Protein AF-A0AAE1WG66-F1 (afdb_monomer)

Foldseek 3Di:
DDDDWVVVVVVVCVVVPPDFQWDADPVRFIANPQATEDTPPPCRLVVLLCCCAVPLLQQRDALVFSLLVRVVHHDDDCSSVVSNLSSQAPPLNQQQQDDDDDDDDDDDDDDVVVVVVCVVVVHDDDDDPPPPRVSPVVVRVVVSVLLSSQLSCCVSVVDDSVVSVVSSVSNQQQIADQLQRHGVVCLPVVDHDDDPSRPPDDDDDDDDPVVSVVSNVVSVVSSVVSNVVVVVVVVVVVVPDDDDDDDDFFFFKWFADDQDPPPDDPVDDDDSHGRTDDRWTFHDDPDRFKTFTPDAPSCVVDGRIDGNVRIGGHDDDPPDDHDDRD

Sequence (326 aa):
MRSMNTKLEIDQRLKHGKNSNFSVRADGVIVNGELVGVPDVNGLRKKILQEAHNAPYAMHPGTTKMYRNLKPYYWWQTMKKDVAEFVAKCMTCQQVKAEHQAPAEILDLPHVFWGSLQGALGTKLHFSTAFHPQTDGQSERTIQTLEDMMRACIMEFKCNWDDHLPLMEFAYNNSFHSSIDMAPYEASYGRRCRSPVCWDIEGLRQSKGLELVQETMGKIQIVKKFLKAAQDRQKSYVDKHCREMEYEVGDKVFLKISPWKGISRFGKQGKLSPRYIGPYEIIERIGPLAYRLALPAELSQIHDVFHVSMLRRYRLDPSHVIHEPG

Organism: NCBI:txid2727404

Structure (mmCIF, N/CA/C/O backbone):
data_AF-A0AAE1WG66-F1
#
_entry.id   AF-A0AAE1WG66-F1
#
loop_
_atom_site.group_PDB
_atom_site.id
_atom_site.type_symbol
_atom_site.label_atom_id
_atom_site.label_alt_id
_atom_site.label_comp_id
_atom_site.label_asym_id
_atom_site.label_entity_id
_atom_site.label_seq_id
_atom_site.pdbx_PDB_ins_code
_atom_site.Cartn_x
_atom_site.Cartn_y
_atom_site.Cartn_z
_atom_site.occupancy
_atom_site.B_iso_or_equiv
_atom_site.auth_seq_id
_atom_site.auth_comp_id
_atom_site.auth_asym_id
_atom_site.auth_atom_id
_atom_site.pdbx_PDB_model_num
ATOM 1 N N . MET A 1 1 ? -20.977 13.611 -18.915 1.00 37.06 1 MET A N 1
ATOM 2 C CA . MET A 1 1 ? -21.039 13.152 -20.322 1.00 37.06 1 MET A CA 1
ATOM 3 C C . MET A 1 1 ? -19.868 13.760 -21.094 1.00 37.06 1 MET A C 1
ATOM 5 O O . MET A 1 1 ? -19.882 14.965 -21.286 1.00 37.06 1 MET A O 1
ATOM 9 N N . ARG A 1 2 ? -18.834 12.963 -21.417 1.00 33.91 2 ARG A N 1
ATOM 10 C CA . ARG A 1 2 ? -17.690 13.219 -22.338 1.00 33.91 2 ARG A CA 1
ATOM 11 C C . ARG A 1 2 ? -16.579 12.202 -22.014 1.00 33.91 2 ARG A C 1
ATOM 13 O O . ARG A 1 2 ? -15.582 12.538 -21.389 1.00 33.91 2 ARG A O 1
ATOM 20 N N . SER A 1 3 ? -16.778 10.946 -22.411 1.00 33.91 3 SER A N 1
ATOM 21 C CA . SER A 1 3 ? -15.653 10.034 -22.642 1.00 33.91 3 SER A CA 1
ATOM 22 C C . SER A 1 3 ? -15.499 9.930 -24.152 1.00 33.91 3 SER A C 1
ATOM 24 O O . SER A 1 3 ? -16.223 9.184 -24.808 1.00 33.91 3 SER A O 1
ATOM 26 N N . MET A 1 4 ? -14.652 10.788 -24.722 1.00 36.66 4 MET A N 1
ATOM 27 C CA . MET A 1 4 ? -14.240 10.637 -26.114 1.00 36.66 4 MET A CA 1
ATOM 28 C C . MET A 1 4 ? -13.090 9.638 -26.122 1.00 36.66 4 MET A C 1
ATOM 30 O O . MET A 1 4 ? -12.126 9.783 -25.372 1.00 36.66 4 MET A O 1
ATOM 34 N N . ASN A 1 5 ? -13.244 8.577 -26.912 1.00 52.41 5 ASN A N 1
ATOM 35 C CA . ASN A 1 5 ? -12.340 7.434 -26.900 1.00 52.41 5 ASN A CA 1
ATOM 36 C C . ASN A 1 5 ? -10.901 7.906 -27.177 1.00 52.41 5 ASN A C 1
ATOM 38 O O . ASN A 1 5 ? -10.652 8.504 -28.223 1.00 52.41 5 ASN A O 1
ATOM 42 N N . THR A 1 6 ? -9.962 7.655 -26.253 1.00 56.00 6 THR A N 1
ATOM 43 C CA . THR A 1 6 ? -8.612 8.255 -26.304 1.00 56.00 6 THR A CA 1
ATOM 44 C C . THR A 1 6 ? -7.880 7.926 -27.607 1.00 56.00 6 THR A C 1
ATOM 46 O O . THR A 1 6 ? -7.101 8.744 -28.087 1.00 56.00 6 THR A O 1
ATOM 49 N N . LYS A 1 7 ? -8.167 6.767 -28.221 1.00 53.47 7 LYS A N 1
ATOM 50 C CA . LYS A 1 7 ? -7.630 6.418 -29.542 1.00 53.47 7 LYS A CA 1
ATOM 51 C C . LYS A 1 7 ? -8.092 7.399 -30.625 1.00 53.47 7 LYS A C 1
ATOM 53 O O . LYS A 1 7 ? -7.264 7.878 -31.383 1.00 53.47 7 LYS A O 1
ATOM 58 N N . LEU A 1 8 ? -9.375 7.768 -30.640 1.00 55.91 8 LEU A N 1
ATOM 59 C CA . LEU A 1 8 ? -9.934 8.714 -31.611 1.00 55.91 8 LEU A CA 1
ATOM 60 C C . LEU A 1 8 ? -9.319 10.115 -31.463 1.00 55.91 8 LEU A C 1
ATOM 62 O O . LEU A 1 8 ? -9.056 10.778 -32.461 1.00 55.91 8 LEU A O 1
ATOM 66 N N . GLU A 1 9 ? -9.065 10.558 -30.228 1.00 58.97 9 GLU A N 1
ATOM 67 C CA . GLU A 1 9 ? -8.440 11.860 -29.975 1.00 58.97 9 GLU A CA 1
ATOM 68 C C . GLU A 1 9 ? -6.947 11.868 -30.352 1.00 58.97 9 GLU A C 1
ATOM 70 O O . GLU A 1 9 ? -6.457 12.854 -30.903 1.00 58.97 9 GLU A O 1
ATOM 75 N N . ILE A 1 10 ? -6.225 10.766 -30.119 1.00 57.78 10 ILE A N 1
ATOM 76 C CA . ILE A 1 10 ? -4.836 10.599 -30.576 1.00 57.78 10 ILE A CA 1
ATOM 77 C C . ILE A 1 10 ? -4.787 10.529 -32.109 1.00 57.78 10 ILE A C 1
ATOM 79 O O . ILE A 1 10 ? -4.050 11.305 -32.712 1.00 57.78 10 ILE A O 1
ATOM 83 N N . ASP A 1 11 ? -5.627 9.713 -32.753 1.00 56.66 11 ASP A N 1
ATOM 84 C CA . ASP A 1 11 ? -5.737 9.624 -34.217 1.00 56.66 11 ASP A CA 1
ATOM 85 C C . ASP A 1 11 ? -6.068 10.993 -34.845 1.00 56.66 11 ASP A C 1
ATOM 87 O O . ASP A 1 11 ? -5.523 11.354 -35.889 1.00 56.66 11 ASP A O 1
ATOM 91 N N . GLN A 1 12 ? -6.930 11.793 -34.206 1.00 55.28 12 GLN A N 1
ATOM 92 C CA . GLN A 1 12 ? -7.224 13.164 -34.634 1.00 55.28 12 GLN A CA 1
ATOM 93 C C . GLN A 1 12 ? -6.028 14.106 -34.442 1.00 55.28 12 GLN A C 1
ATOM 95 O O . GLN A 1 12 ? -5.731 14.878 -35.352 1.00 55.28 12 GLN A O 1
ATOM 100 N N . ARG A 1 13 ? -5.318 14.051 -33.308 1.00 54.34 13 ARG A N 1
ATOM 101 C CA . ARG A 1 13 ? -4.130 14.891 -33.052 1.00 54.34 13 ARG A CA 1
ATOM 102 C C . ARG A 1 13 ? -2.984 14.569 -34.019 1.00 54.34 13 ARG A C 1
ATOM 104 O O . ARG A 1 13 ? -2.394 15.502 -34.561 1.00 54.34 13 ARG A O 1
ATOM 111 N N . LEU A 1 14 ? -2.750 13.285 -34.305 1.00 53.44 14 LEU A N 1
ATOM 112 C CA . LEU A 1 14 ? -1.792 12.811 -35.311 1.00 53.44 14 LEU A CA 1
ATOM 113 C C . LEU A 1 14 ? -2.146 13.333 -36.714 1.00 53.44 14 LEU A C 1
ATOM 115 O O . LEU A 1 14 ? -1.295 13.907 -37.388 1.00 53.44 14 LEU A O 1
ATOM 119 N N . LYS A 1 15 ? -3.419 13.229 -37.127 1.00 52.66 15 LYS A N 1
ATOM 120 C CA . LYS A 1 15 ? -3.897 13.729 -38.433 1.00 52.66 15 LYS A CA 1
ATOM 121 C C . LYS A 1 15 ? -3.814 15.252 -38.609 1.00 52.66 15 LYS A C 1
ATOM 123 O O . LYS A 1 15 ? -3.807 15.712 -39.744 1.00 52.66 15 LYS A O 1
ATOM 128 N N . HIS A 1 16 ? -3.751 16.027 -37.524 1.00 48.69 16 HIS A N 1
ATOM 129 C CA . HIS A 1 16 ? -3.695 17.498 -37.565 1.00 48.69 16 HIS A CA 1
ATOM 130 C C . HIS A 1 16 ? -2.300 18.081 -37.269 1.00 48.69 16 HIS A C 1
ATOM 132 O O . HIS A 1 16 ? -2.185 19.283 -37.030 1.00 48.69 16 HIS A O 1
ATOM 138 N N . GLY A 1 17 ? -1.241 17.260 -37.256 1.00 47.78 17 GLY A N 1
ATOM 139 C CA . GLY A 1 17 ? 0.154 17.731 -37.243 1.00 47.78 17 GLY A CA 1
ATOM 140 C C . GLY A 1 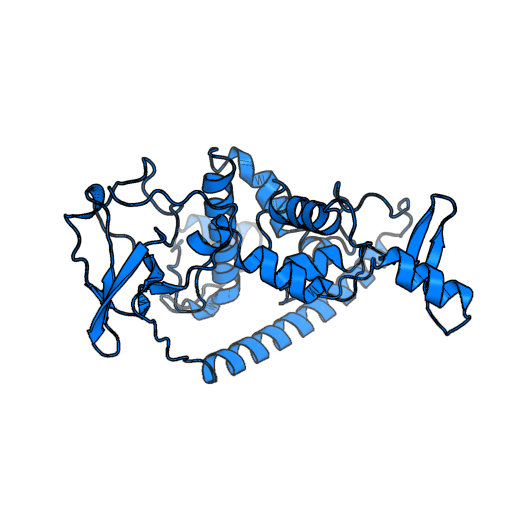17 ? 0.588 18.551 -36.018 1.00 47.78 17 GLY A C 1
ATOM 141 O O . GLY A 1 17 ? 1.622 19.212 -36.061 1.00 47.78 17 GLY A O 1
ATOM 142 N N . LYS A 1 18 ? -0.177 18.544 -34.918 1.00 44.09 18 LYS A N 1
ATOM 143 C CA . LYS A 1 18 ? 0.190 19.272 -33.693 1.00 44.09 18 LYS A CA 1
ATOM 144 C C . LYS A 1 18 ? 1.138 18.433 -32.846 1.00 44.09 18 LYS A C 1
ATOM 146 O O . LYS A 1 18 ? 0.719 17.382 -32.371 1.00 44.09 18 LYS A O 1
ATOM 151 N N . ASN A 1 19 ? 2.356 18.945 -32.624 1.00 47.59 19 ASN A N 1
ATOM 152 C CA . ASN A 1 19 ? 3.424 18.380 -31.783 1.00 47.59 19 ASN A CA 1
ATOM 153 C C . ASN A 1 19 ? 2.908 17.433 -30.691 1.00 47.59 19 ASN A C 1
ATOM 155 O O . ASN A 1 19 ? 2.451 17.854 -29.626 1.00 47.59 19 ASN A O 1
ATOM 159 N N . SER A 1 20 ? 3.001 16.140 -30.976 1.00 55.22 20 SER A N 1
ATOM 160 C CA . SER A 1 20 ? 2.641 15.071 -30.061 1.00 55.22 20 SER A CA 1
ATOM 161 C C . SER A 1 20 ? 3.713 14.002 -30.205 1.00 55.22 20 SER A C 1
ATOM 163 O O . SER A 1 20 ? 3.932 13.515 -31.312 1.00 55.22 20 SER A O 1
ATOM 165 N N . ASN A 1 21 ? 4.374 13.630 -29.108 1.00 63.00 21 ASN A N 1
ATOM 166 C CA . ASN A 1 21 ? 5.460 12.637 -29.101 1.00 63.00 21 ASN A CA 1
ATOM 167 C C . ASN A 1 21 ? 4.945 11.194 -29.293 1.00 63.00 21 ASN A C 1
ATOM 169 O O . ASN A 1 21 ? 5.606 10.231 -28.904 1.00 63.00 21 ASN A O 1
ATOM 173 N N . PHE A 1 22 ? 3.741 11.056 -29.849 1.00 64.88 22 PHE A N 1
ATOM 174 C CA . PHE A 1 22 ? 3.067 9.795 -30.066 1.00 64.88 22 PHE A CA 1
ATOM 175 C C . PHE A 1 22 ? 3.352 9.282 -31.470 1.00 64.88 22 PHE A C 1
ATOM 177 O O . PHE A 1 22 ? 3.297 10.032 -32.444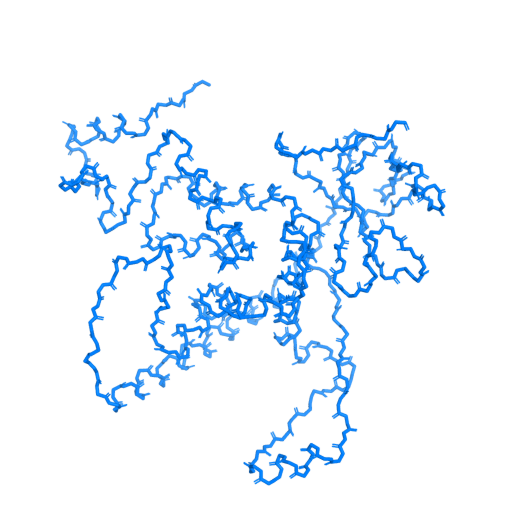 1.00 64.88 22 PHE A O 1
ATOM 184 N N . SER A 1 23 ? 3.601 7.986 -31.572 1.00 71.06 23 SER A N 1
ATOM 185 C CA . SER A 1 23 ? 3.674 7.266 -32.838 1.00 71.06 23 SER A CA 1
ATOM 186 C C . SER A 1 23 ? 2.958 5.925 -32.697 1.00 71.06 23 SER A C 1
ATOM 188 O O . SER A 1 23 ? 2.529 5.541 -31.605 1.00 71.06 23 SER A O 1
ATOM 190 N N . VAL A 1 24 ? 2.778 5.228 -33.814 1.00 72.62 24 VAL A N 1
ATOM 191 C CA . VAL A 1 24 ? 2.192 3.887 -33.844 1.00 72.62 24 VAL A CA 1
ATOM 192 C C . VAL A 1 24 ? 3.285 2.930 -34.312 1.00 72.62 24 VAL A C 1
ATOM 194 O O . VAL A 1 24 ? 3.862 3.135 -35.380 1.00 72.62 24 VAL A O 1
ATOM 197 N N . ARG A 1 25 ? 3.610 1.925 -33.491 1.00 72.50 25 ARG A N 1
ATOM 198 C CA . ARG A 1 25 ? 4.524 0.830 -33.853 1.00 72.50 25 ARG A CA 1
ATOM 199 C C . ARG A 1 25 ? 3.895 -0.028 -34.967 1.00 72.50 25 ARG A C 1
ATOM 201 O O . ARG A 1 25 ? 2.688 0.013 -35.196 1.00 72.50 25 ARG A O 1
ATOM 208 N N . ALA A 1 26 ? 4.707 -0.828 -35.662 1.00 64.44 26 ALA A N 1
ATOM 209 C CA . ALA A 1 26 ? 4.253 -1.667 -36.782 1.00 64.44 26 ALA A CA 1
ATOM 210 C C . ALA A 1 26 ? 3.218 -2.750 -36.389 1.00 64.44 26 ALA A C 1
ATOM 212 O O . ALA A 1 26 ? 2.506 -3.263 -37.245 1.00 64.44 26 ALA A O 1
ATOM 213 N N . ASP A 1 27 ? 3.111 -3.060 -35.096 1.00 67.62 27 ASP A N 1
ATOM 214 C CA . ASP A 1 27 ? 2.111 -3.934 -34.466 1.00 67.62 27 ASP A CA 1
ATOM 215 C C . ASP A 1 27 ? 0.755 -3.234 -34.187 1.00 67.62 27 ASP A C 1
ATOM 217 O O . ASP A 1 27 ? -0.194 -3.867 -33.724 1.00 67.62 27 ASP A O 1
ATOM 221 N N . GLY A 1 28 ? 0.644 -1.927 -34.456 1.00 65.44 28 GLY A N 1
ATOM 222 C CA . GLY A 1 28 ? -0.536 -1.111 -34.161 1.00 65.44 28 GLY A CA 1
ATOM 223 C C . GLY A 1 28 ? -0.593 -0.535 -32.738 1.00 65.44 28 GLY A C 1
ATOM 224 O O . GLY A 1 28 ? -1.594 0.098 -32.384 1.00 65.44 28 GLY A O 1
ATOM 225 N N . VAL A 1 29 ? 0.448 -0.718 -31.918 1.00 71.19 29 VAL A N 1
ATOM 226 C CA . VAL A 1 29 ? 0.533 -0.172 -30.556 1.00 71.19 29 VAL A CA 1
ATOM 227 C C . VAL A 1 29 ? 0.891 1.314 -30.597 1.00 71.19 29 VAL A C 1
ATOM 229 O O . VAL A 1 29 ? 1.884 1.724 -31.198 1.00 71.19 29 VAL A O 1
ATOM 232 N N . ILE A 1 30 ? 0.091 2.137 -29.913 1.00 73.12 30 ILE A N 1
ATOM 233 C CA . ILE A 1 30 ? 0.403 3.552 -29.682 1.00 73.12 30 ILE A CA 1
ATOM 234 C C . ILE A 1 30 ? 1.535 3.633 -28.655 1.00 73.12 30 ILE A C 1
ATOM 236 O O . ILE A 1 30 ? 1.418 3.076 -27.563 1.00 73.12 30 ILE A O 1
ATOM 240 N N . VAL A 1 31 ? 2.591 4.379 -28.963 1.00 75.44 31 VAL A N 1
ATOM 241 C CA . VAL A 1 31 ? 3.675 4.703 -28.024 1.00 75.44 31 VAL A CA 1
ATOM 242 C C . VAL A 1 31 ? 3.822 6.212 -27.840 1.00 75.44 31 VAL A C 1
ATOM 244 O O . VAL A 1 31 ? 3.303 6.985 -28.638 1.00 75.44 31 VAL A O 1
ATOM 247 N N . ASN A 1 32 ? 4.492 6.631 -26.767 1.00 68.62 32 ASN A N 1
ATOM 248 C CA . ASN A 1 32 ? 4.832 8.015 -26.436 1.00 68.62 32 ASN A CA 1
ATOM 249 C C . ASN A 1 32 ? 6.333 8.072 -26.115 1.00 68.62 32 ASN A C 1
ATOM 251 O O . ASN A 1 32 ? 6.749 7.752 -24.996 1.00 68.62 32 ASN A O 1
ATOM 255 N N . GLY A 1 33 ? 7.151 8.376 -27.125 1.00 73.94 33 GLY A N 1
ATOM 256 C CA . GLY A 1 33 ? 8.558 7.973 -27.125 1.00 73.94 33 GLY A CA 1
ATOM 257 C C . GLY A 1 33 ? 8.676 6.448 -27.010 1.00 73.94 33 GLY A C 1
ATOM 258 O O . GLY A 1 33 ? 8.095 5.718 -27.808 1.00 73.94 33 GLY A O 1
ATOM 259 N N . GLU A 1 34 ? 9.387 5.967 -25.992 1.00 70.50 34 GLU A N 1
ATOM 260 C CA . GLU A 1 34 ? 9.565 4.531 -25.716 1.00 70.50 34 GLU A CA 1
ATOM 261 C C . GLU A 1 34 ? 8.359 3.881 -25.004 1.00 70.50 34 GLU A C 1
ATOM 263 O O . GLU A 1 34 ? 8.197 2.663 -25.063 1.00 70.50 34 GLU A O 1
ATOM 268 N N . LEU A 1 35 ? 7.505 4.670 -24.334 1.00 75.62 35 LEU A N 1
ATOM 269 C CA . LEU A 1 35 ? 6.450 4.170 -23.437 1.00 75.62 35 LEU A CA 1
ATOM 270 C C . LEU A 1 35 ? 5.200 3.705 -24.194 1.00 75.62 35 LEU A C 1
ATOM 272 O O . LEU A 1 35 ? 4.723 4.408 -25.082 1.00 75.62 35 LEU A O 1
ATOM 276 N N . VAL A 1 36 ? 4.576 2.605 -23.767 1.00 80.31 36 VAL A N 1
ATOM 277 C CA . VAL A 1 36 ? 3.294 2.127 -24.313 1.00 80.31 36 VAL A CA 1
ATOM 278 C C . VAL A 1 36 ? 2.147 3.039 -23.867 1.00 80.31 36 VAL A C 1
ATOM 280 O O . VAL A 1 36 ? 1.824 3.139 -22.680 1.00 80.31 36 VAL A O 1
ATOM 283 N N . GLY A 1 37 ? 1.494 3.697 -24.824 1.00 80.06 37 GLY A N 1
ATOM 284 C CA . GLY A 1 37 ? 0.315 4.527 -24.598 1.00 80.06 37 GLY A CA 1
ATOM 285 C C . GLY A 1 37 ? -0.938 3.666 -24.442 1.00 80.06 37 GLY A C 1
ATOM 286 O O . GLY A 1 37 ? -1.370 3.036 -25.401 1.00 80.06 37 GLY A O 1
ATOM 287 N N . VAL A 1 38 ? -1.550 3.646 -23.253 1.00 80.56 38 VAL A N 1
ATOM 288 C CA . VAL A 1 38 ? -2.673 2.739 -22.948 1.00 80.56 38 VAL A CA 1
ATOM 289 C C . VAL A 1 38 ? -4.034 3.393 -23.270 1.00 80.56 38 VAL A C 1
ATOM 291 O O . VAL A 1 38 ? -4.483 4.277 -22.522 1.00 80.56 38 VAL A O 1
ATOM 294 N N . PRO A 1 39 ? -4.739 2.976 -24.344 1.00 77.56 39 PRO A N 1
ATOM 295 C CA . PRO A 1 39 ? -6.066 3.493 -24.679 1.00 77.56 39 PRO A CA 1
ATOM 296 C C . PRO A 1 39 ? -7.136 3.053 -23.669 1.00 77.56 39 PRO A C 1
ATOM 298 O O . PRO A 1 39 ? -7.021 2.010 -23.025 1.00 77.56 39 PRO A O 1
ATOM 301 N N . ASP A 1 40 ? -8.207 3.842 -23.552 1.00 80.38 40 ASP A N 1
ATOM 302 C CA . ASP A 1 40 ? -9.331 3.554 -22.652 1.00 80.38 40 ASP A CA 1
ATOM 303 C C . ASP A 1 40 ? -10.374 2.642 -23.317 1.00 80.38 40 ASP A C 1
ATOM 305 O O . ASP A 1 40 ? -11.479 3.056 -23.664 1.00 80.38 40 ASP A O 1
ATOM 309 N N . VAL A 1 41 ? -9.980 1.397 -23.590 1.00 77.50 41 VAL A N 1
ATOM 310 C CA . VAL A 1 41 ? -10.801 0.412 -24.313 1.00 77.50 41 VAL A CA 1
ATOM 311 C C . VAL A 1 41 ? -10.801 -0.936 -23.601 1.00 77.50 41 VAL A C 1
ATOM 313 O O . VAL A 1 41 ? -9.804 -1.324 -22.993 1.00 77.50 41 VAL A O 1
ATOM 316 N N . ASN A 1 42 ? -11.920 -1.660 -23.680 1.00 76.88 42 ASN A N 1
ATOM 317 C CA . ASN A 1 42 ? -12.083 -3.054 -23.231 1.00 76.88 42 ASN A CA 1
ATOM 318 C C . ASN A 1 42 ? -11.595 -3.341 -21.790 1.00 76.88 42 ASN A C 1
ATOM 320 O O . ASN A 1 42 ? -11.174 -4.455 -21.472 1.00 76.88 42 ASN A O 1
ATOM 324 N N . GLY A 1 43 ? -11.610 -2.324 -20.920 1.00 83.56 43 GLY A N 1
ATOM 325 C CA . GLY A 1 43 ? -11.088 -2.407 -19.554 1.00 83.56 43 GLY A CA 1
ATOM 326 C C . GLY A 1 43 ? -9.571 -2.616 -19.453 1.00 83.56 43 GLY A C 1
ATOM 327 O O . GLY A 1 43 ? -9.102 -3.002 -18.386 1.00 83.56 43 GLY A O 1
ATOM 328 N N . LEU A 1 44 ? -8.790 -2.374 -20.515 1.00 82.25 44 LEU A N 1
ATOM 329 C CA . LEU A 1 44 ? -7.349 -2.667 -20.572 1.00 82.25 44 LEU A CA 1
ATOM 330 C C . LEU A 1 44 ? -6.563 -2.014 -19.423 1.00 82.25 44 LEU A C 1
ATOM 332 O O . LEU A 1 44 ? -5.774 -2.685 -18.762 1.00 82.25 44 LEU A O 1
ATOM 336 N N . ARG A 1 45 ? -6.847 -0.741 -19.114 1.00 89.31 45 ARG A N 1
ATOM 337 C CA . ARG A 1 45 ? -6.279 -0.048 -17.944 1.00 89.31 45 ARG A CA 1
ATOM 338 C C . ARG A 1 45 ? -6.607 -0.773 -16.636 1.00 89.31 45 ARG A C 1
ATOM 340 O O . ARG A 1 45 ? -5.711 -0.978 -15.827 1.00 89.31 45 ARG A O 1
ATOM 347 N N . LYS A 1 46 ? -7.855 -1.227 -16.444 1.00 88.69 46 LYS A N 1
ATOM 348 C CA . LYS A 1 46 ? -8.255 -2.002 -15.255 1.00 88.69 46 LYS A CA 1
ATOM 349 C C . LYS A 1 46 ? -7.502 -3.335 -15.179 1.00 88.69 46 LYS A C 1
ATOM 351 O O . LYS A 1 46 ? -7.028 -3.663 -14.101 1.00 88.69 46 LYS A O 1
ATOM 356 N N . LYS A 1 47 ? -7.308 -4.043 -16.299 1.00 88.12 47 LYS A N 1
ATOM 357 C CA . LYS A 1 47 ? -6.522 -5.293 -16.340 1.00 88.12 47 LYS A CA 1
ATOM 358 C C . LYS A 1 47 ? -5.056 -5.075 -15.948 1.00 88.12 47 LYS A C 1
ATOM 360 O O . LYS A 1 47 ? -4.545 -5.814 -15.117 1.00 88.12 47 LYS A O 1
ATOM 365 N N . ILE A 1 48 ? -4.409 -4.029 -16.471 1.00 87.94 48 ILE A N 1
ATOM 366 C CA . ILE A 1 48 ? -3.028 -3.659 -16.097 1.00 87.94 48 ILE A CA 1
ATOM 367 C C . ILE A 1 48 ? -2.941 -3.298 -14.605 1.00 87.94 48 ILE A C 1
ATOM 369 O O . ILE A 1 48 ? -1.994 -3.696 -13.931 1.00 87.94 48 ILE A O 1
ATOM 373 N N . LEU A 1 49 ? -3.936 -2.580 -14.068 1.00 91.44 49 LEU A N 1
ATOM 374 C CA . LEU A 1 49 ? -4.010 -2.264 -12.638 1.00 91.44 49 LEU A CA 1
ATOM 375 C C . LEU A 1 49 ? -4.257 -3.511 -11.769 1.00 91.44 49 LEU A C 1
ATOM 377 O O . LEU A 1 49 ? -3.663 -3.611 -10.703 1.00 91.44 49 LEU A O 1
ATOM 381 N N . GLN A 1 50 ? -5.083 -4.460 -12.220 1.00 89.12 50 GLN A N 1
ATOM 382 C CA . GLN A 1 50 ? -5.319 -5.732 -11.528 1.00 89.12 50 GLN A CA 1
ATOM 383 C C . GLN A 1 50 ? -4.046 -6.585 -11.481 1.00 89.12 50 GLN A C 1
ATOM 385 O O . GLN A 1 50 ? -3.633 -6.978 -10.395 1.00 89.12 50 GLN A O 1
ATOM 390 N N . GLU A 1 51 ? -3.376 -6.807 -12.614 1.00 87.94 51 GLU A N 1
ATOM 391 C CA . GLU A 1 51 ? -2.142 -7.604 -12.664 1.00 87.94 51 GLU A CA 1
ATOM 392 C C . GLU A 1 51 ? -1.031 -6.965 -11.813 1.00 87.94 51 GLU A C 1
ATOM 394 O O . GLU A 1 51 ? -0.448 -7.603 -10.940 1.00 87.94 51 GLU A O 1
ATOM 399 N N . ALA A 1 52 ? -0.801 -5.657 -11.963 1.00 87.62 52 ALA A N 1
ATOM 400 C CA . ALA A 1 52 ? 0.217 -4.937 -11.196 1.00 87.62 52 ALA A CA 1
ATOM 401 C C . ALA A 1 52 ? -0.144 -4.700 -9.712 1.00 87.62 52 ALA A C 1
ATOM 403 O O . ALA A 1 52 ? 0.587 -3.978 -9.023 1.00 87.62 52 ALA A O 1
ATOM 404 N N . HIS A 1 53 ? -1.251 -5.268 -9.215 1.00 90.69 53 HIS A N 1
ATOM 405 C CA . HIS A 1 53 ? -1.674 -5.141 -7.822 1.00 90.69 53 HIS A CA 1
ATOM 406 C C . HIS A 1 53 ? -1.964 -6.475 -7.120 1.00 90.69 53 HIS A C 1
ATOM 408 O O . HIS A 1 53 ? -1.445 -6.697 -6.027 1.00 90.69 53 HIS A O 1
ATOM 414 N N . ASN A 1 54 ? -2.765 -7.338 -7.745 1.00 86.44 54 ASN A N 1
ATOM 415 C CA . ASN A 1 54 ? -3.276 -8.599 -7.197 1.00 86.44 54 ASN A CA 1
ATOM 416 C C . ASN A 1 54 ? -2.447 -9.826 -7.623 1.00 86.44 54 ASN A C 1
ATOM 418 O O . ASN A 1 54 ? -2.700 -10.933 -7.156 1.00 86.44 54 ASN A O 1
ATOM 422 N N . ALA A 1 55 ? -1.473 -9.684 -8.532 1.00 83.50 55 ALA A N 1
ATOM 423 C CA . ALA A 1 55 ? -0.641 -10.826 -8.897 1.00 83.50 55 ALA A CA 1
ATOM 424 C C . ALA A 1 55 ? 0.206 -11.299 -7.690 1.00 83.50 55 ALA A C 1
ATOM 426 O O . ALA A 1 55 ? 0.791 -10.455 -6.995 1.00 83.50 55 ALA A O 1
ATOM 427 N N . PRO A 1 56 ? 0.377 -12.620 -7.472 1.00 75.31 56 PRO A N 1
ATOM 428 C CA . PRO A 1 56 ? 1.158 -13.154 -6.349 1.00 75.31 56 PRO A CA 1
ATOM 429 C C . PRO A 1 56 ? 2.628 -12.710 -6.303 1.00 75.31 56 PRO A C 1
ATOM 431 O O . PRO A 1 56 ? 3.266 -12.809 -5.267 1.00 75.31 56 PRO A O 1
ATOM 434 N N . TYR A 1 57 ? 3.197 -12.201 -7.399 1.00 75.25 57 TYR A N 1
ATOM 435 C CA . TYR A 1 57 ? 4.558 -11.641 -7.430 1.00 75.25 57 TYR A CA 1
ATOM 436 C C . TYR A 1 57 ? 4.595 -10.102 -7.277 1.00 75.25 57 TYR A C 1
ATOM 438 O O . TYR A 1 57 ? 5.676 -9.509 -7.265 1.00 75.25 57 TYR A O 1
ATOM 446 N N . ALA A 1 58 ? 3.433 -9.442 -7.182 1.00 80.25 58 ALA A N 1
ATOM 447 C CA . ALA A 1 58 ? 3.291 -7.996 -6.986 1.00 80.25 58 ALA A CA 1
ATOM 448 C C . ALA A 1 58 ? 2.979 -7.628 -5.523 1.00 80.25 58 ALA A C 1
ATOM 450 O O . ALA A 1 58 ? 3.514 -6.636 -5.022 1.00 80.25 58 ALA A O 1
ATOM 451 N N . MET A 1 59 ? 2.162 -8.440 -4.837 1.00 83.00 59 MET A N 1
ATOM 452 C CA . MET A 1 59 ? 1.833 -8.338 -3.405 1.00 83.00 59 MET A CA 1
ATOM 453 C C . MET A 1 59 ? 1.262 -6.976 -2.967 1.00 83.00 59 MET A C 1
ATOM 455 O O . MET A 1 59 ? 1.832 -6.286 -2.117 1.00 83.00 59 MET A O 1
ATOM 459 N N . HIS A 1 60 ? 0.122 -6.581 -3.546 1.00 88.50 60 HIS A N 1
ATOM 460 C CA . HIS A 1 60 ? -0.653 -5.394 -3.159 1.00 88.50 60 HIS A CA 1
ATOM 461 C C . HIS A 1 60 ? 0.198 -4.115 -2.936 1.00 88.50 60 HIS A C 1
ATOM 463 O O . HIS A 1 60 ? 0.125 -3.485 -1.873 1.00 88.50 60 HIS A O 1
ATOM 469 N N . PRO A 1 61 ? 1.008 -3.657 -3.909 1.00 87.06 61 PRO A N 1
ATOM 470 C CA . PRO A 1 61 ? 1.856 -2.477 -3.763 1.00 87.06 61 PRO A CA 1
ATOM 471 C C . PRO A 1 61 ? 1.045 -1.209 -3.449 1.00 87.06 61 PRO A C 1
ATOM 473 O O . PRO A 1 61 ? -0.051 -0.988 -3.963 1.00 87.06 61 PRO A O 1
ATOM 476 N N . GLY A 1 62 ? 1.585 -0.341 -2.588 1.00 85.56 62 GLY A N 1
ATOM 477 C CA . GLY A 1 62 ? 1.004 0.980 -2.316 1.00 85.56 62 GLY A CA 1
ATOM 478 C C . GLY A 1 62 ? 1.092 1.921 -3.526 1.00 85.56 62 GLY A C 1
ATOM 479 O O . GLY A 1 62 ? 1.984 1.776 -4.357 1.00 85.56 62 GLY A O 1
ATOM 480 N N . THR A 1 63 ? 0.217 2.929 -3.594 1.00 88.19 63 THR A N 1
ATOM 481 C CA . THR A 1 63 ? 0.052 3.871 -4.722 1.00 88.19 63 THR A CA 1
ATOM 482 C C . THR A 1 63 ? 1.362 4.342 -5.362 1.00 88.19 63 THR A C 1
ATOM 484 O O . THR A 1 63 ? 1.541 4.227 -6.572 1.00 88.19 63 THR A O 1
ATOM 487 N N . THR A 1 64 ? 2.306 4.848 -4.561 1.00 86.19 64 THR A N 1
ATOM 488 C CA . THR A 1 64 ? 3.604 5.347 -5.052 1.00 86.19 64 THR A CA 1
ATOM 489 C C . THR A 1 64 ? 4.462 4.236 -5.658 1.00 86.19 64 THR A C 1
ATOM 491 O O . THR A 1 64 ? 5.068 4.445 -6.706 1.00 86.19 64 THR A O 1
ATOM 494 N N . LYS A 1 65 ? 4.487 3.062 -5.015 1.00 86.25 65 LYS A N 1
ATOM 495 C CA . LYS A 1 65 ? 5.242 1.867 -5.420 1.00 86.25 65 LYS A CA 1
ATOM 496 C C . LYS A 1 65 ? 4.676 1.310 -6.732 1.00 86.25 65 LYS A C 1
ATOM 498 O O . LYS A 1 65 ? 5.402 1.202 -7.710 1.00 86.25 65 LYS A O 1
ATOM 503 N N . MET A 1 66 ? 3.358 1.118 -6.805 1.00 89.88 66 MET A N 1
ATOM 504 C CA . MET A 1 66 ? 2.653 0.663 -8.009 1.00 89.88 66 MET A CA 1
ATOM 505 C C . MET A 1 66 ? 2.829 1.627 -9.197 1.00 89.88 66 MET A C 1
ATOM 507 O O . MET A 1 66 ? 3.195 1.203 -10.290 1.00 89.88 66 MET A O 1
ATOM 511 N N . TYR A 1 67 ? 2.659 2.939 -8.984 1.00 90.19 67 TYR A N 1
ATOM 512 C CA . TYR A 1 67 ? 2.869 3.944 -10.034 1.00 90.19 67 TYR A CA 1
ATOM 513 C C . TYR A 1 67 ? 4.325 3.984 -10.525 1.00 90.19 67 TYR A C 1
ATOM 515 O O . TYR A 1 67 ? 4.563 4.105 -11.725 1.00 90.19 67 TYR A O 1
ATOM 523 N N . ARG A 1 68 ? 5.310 3.868 -9.623 1.00 87.19 68 ARG A N 1
ATOM 524 C CA . ARG A 1 68 ? 6.737 3.825 -9.987 1.00 87.19 68 ARG A CA 1
ATOM 525 C C . ARG A 1 68 ? 7.124 2.533 -10.712 1.00 87.19 68 ARG A C 1
ATOM 527 O O . ARG A 1 68 ? 7.981 2.612 -11.584 1.00 87.19 68 ARG A O 1
ATOM 534 N N . ASN A 1 69 ? 6.478 1.406 -10.410 1.00 83.19 69 ASN A N 1
ATOM 535 C CA . ASN A 1 69 ? 6.667 0.147 -11.132 1.00 83.19 69 ASN A CA 1
ATOM 536 C C . ASN A 1 69 ? 6.048 0.197 -12.550 1.00 83.19 69 ASN A C 1
ATOM 538 O O . ASN A 1 69 ? 6.642 -0.334 -13.480 1.00 83.19 69 ASN A O 1
ATOM 542 N N . LEU A 1 70 ? 4.897 0.863 -12.740 1.00 86.62 70 LEU A N 1
ATOM 543 C CA . LEU A 1 70 ? 4.209 0.965 -14.043 1.00 86.62 70 LEU A CA 1
ATOM 544 C C . LEU A 1 70 ? 4.782 2.040 -14.986 1.00 86.62 70 LEU A C 1
ATOM 546 O O . LEU A 1 70 ? 4.858 1.818 -16.195 1.00 86.62 70 LEU A O 1
ATOM 550 N N . LYS A 1 71 ? 5.189 3.203 -14.453 1.00 86.56 71 LYS A N 1
ATOM 551 C CA . LYS A 1 71 ? 5.633 4.374 -15.240 1.00 86.56 71 LYS A CA 1
ATOM 552 C C . LYS A 1 71 ? 6.738 4.096 -16.289 1.00 86.56 71 LYS A C 1
ATOM 554 O O . LYS A 1 71 ? 6.700 4.768 -17.316 1.00 86.56 71 LYS A O 1
ATOM 559 N N . PRO A 1 72 ? 7.721 3.195 -16.082 1.00 81.44 72 PRO A N 1
ATOM 560 C CA . PRO A 1 72 ? 8.762 2.921 -17.078 1.00 81.44 72 PRO A CA 1
ATOM 561 C C . PRO A 1 72 ? 8.273 2.195 -18.337 1.00 81.44 72 PRO A C 1
ATOM 563 O O . PRO A 1 72 ? 9.031 2.114 -19.293 1.00 81.44 72 PRO A O 1
ATOM 566 N N . TYR A 1 73 ? 7.047 1.661 -18.331 1.00 80.06 73 TYR A N 1
ATOM 567 C CA . TYR A 1 73 ? 6.516 0.820 -19.408 1.00 80.06 73 TYR A CA 1
ATOM 568 C C . TYR A 1 73 ? 5.231 1.398 -20.007 1.00 80.06 73 TYR A C 1
ATOM 570 O O . TYR A 1 73 ? 5.059 1.397 -21.223 1.00 80.06 73 TYR A O 1
ATOM 578 N N . TYR A 1 74 ? 4.345 1.930 -19.159 1.00 83.50 74 TYR A N 1
ATOM 579 C CA . TYR A 1 74 ? 3.008 2.374 -19.546 1.00 83.50 74 TYR A CA 1
ATOM 580 C C . TYR A 1 74 ? 2.805 3.873 -19.331 1.00 83.50 74 TYR A C 1
ATOM 582 O O . TYR A 1 74 ? 3.304 4.464 -18.370 1.00 83.50 74 TYR A O 1
ATOM 590 N N . TRP A 1 75 ? 1.994 4.483 -20.194 1.00 84.56 75 TRP A N 1
ATOM 591 C CA . TRP A 1 75 ? 1.571 5.873 -20.078 1.00 84.56 75 TRP A CA 1
ATOM 592 C C . TRP A 1 75 ? 0.085 6.045 -20.408 1.00 84.56 75 TRP A C 1
ATOM 594 O O . TRP A 1 75 ? -0.395 5.598 -21.448 1.00 84.56 75 TRP A O 1
ATOM 604 N N . TRP A 1 76 ? -0.642 6.765 -19.552 1.00 87.56 76 TRP A N 1
ATOM 605 C CA . TRP A 1 76 ? -1.905 7.419 -19.901 1.00 87.56 76 TRP A CA 1
ATOM 606 C C . TRP A 1 76 ? -2.138 8.642 -19.002 1.00 87.56 76 TRP A C 1
ATOM 608 O O . TRP A 1 76 ? -1.601 8.723 -17.895 1.00 87.56 76 TRP A O 1
ATOM 618 N N . GLN A 1 77 ? -2.929 9.609 -19.479 1.00 80.38 77 GLN A N 1
ATOM 619 C CA . GLN A 1 77 ? -3.059 10.950 -18.884 1.00 80.38 77 GLN A CA 1
ATOM 620 C C . GLN A 1 77 ? -3.409 10.946 -17.384 1.00 80.38 77 GLN A C 1
ATOM 622 O O . GLN A 1 77 ? -2.880 11.752 -16.620 1.00 80.38 77 GLN A O 1
ATOM 627 N N . THR A 1 78 ? -4.282 10.034 -16.954 1.00 88.19 78 THR A N 1
ATOM 628 C CA . THR A 1 78 ? -4.793 9.939 -15.578 1.00 88.19 78 THR A CA 1
ATOM 629 C C . THR A 1 78 ? -4.073 8.901 -14.711 1.00 88.19 78 THR A C 1
ATOM 631 O O . THR A 1 78 ? -4.393 8.788 -13.532 1.00 88.19 78 THR A O 1
ATOM 634 N N . MET A 1 79 ? -3.047 8.203 -15.223 1.00 88.88 79 MET A N 1
ATOM 635 C CA . MET A 1 79 ? -2.421 7.023 -14.593 1.00 88.88 79 MET A CA 1
ATOM 636 C C . MET A 1 79 ? -2.119 7.163 -13.093 1.00 88.88 79 MET A C 1
ATOM 638 O O . MET A 1 79 ? -2.407 6.253 -12.320 1.00 88.88 79 MET A O 1
ATOM 642 N N . LYS A 1 80 ? -1.578 8.303 -12.642 1.00 89.88 80 LYS A N 1
ATOM 643 C CA . LYS A 1 80 ? -1.281 8.523 -11.214 1.00 89.88 80 LYS A CA 1
ATOM 644 C C . LYS A 1 80 ? -2.547 8.600 -10.344 1.00 89.88 80 LYS A C 1
ATOM 646 O O . LYS A 1 80 ? -2.512 8.151 -9.200 1.00 89.88 80 LYS A O 1
ATOM 651 N N . LYS A 1 81 ? -3.641 9.169 -10.865 1.00 89.81 81 LYS A N 1
ATOM 652 C CA . LYS A 1 81 ? -4.948 9.204 -10.193 1.00 89.81 81 LYS A CA 1
ATOM 653 C C . LYS A 1 81 ? -5.560 7.806 -10.176 1.00 89.81 81 LYS A C 1
ATOM 655 O O . LYS A 1 81 ? -5.978 7.353 -9.120 1.00 89.81 81 LYS A O 1
ATOM 660 N N . ASP A 1 82 ? -5.547 7.116 -11.310 1.00 91.94 82 ASP A N 1
ATOM 661 C CA . ASP A 1 82 ? -6.234 5.830 -11.464 1.00 91.94 82 ASP A CA 1
ATOM 662 C C . ASP A 1 82 ? -5.570 4.737 -10.612 1.00 91.94 82 ASP A C 1
ATOM 664 O O . ASP A 1 82 ? -6.260 3.983 -9.931 1.00 91.94 82 ASP A O 1
ATOM 668 N N . VAL A 1 83 ? -4.230 4.725 -10.537 1.00 92.44 83 VAL A N 1
ATOM 669 C CA . VAL A 1 83 ? -3.472 3.902 -9.575 1.00 92.44 83 VAL A CA 1
ATOM 670 C C . VAL A 1 83 ? -3.837 4.253 -8.127 1.00 92.44 83 VAL A C 1
ATOM 672 O O . VAL A 1 83 ? -3.989 3.359 -7.297 1.00 92.44 83 VAL A O 1
ATOM 675 N N . ALA A 1 84 ? -3.987 5.539 -7.793 1.00 91.75 84 ALA A N 1
ATOM 676 C CA . ALA A 1 84 ? -4.354 5.953 -6.438 1.00 91.75 84 ALA A CA 1
ATOM 677 C C . ALA A 1 84 ? -5.775 5.520 -6.059 1.00 91.75 84 ALA A C 1
ATOM 679 O O . ALA A 1 84 ? -5.983 5.045 -4.947 1.00 91.75 84 ALA A O 1
ATOM 680 N N . GLU A 1 85 ? -6.726 5.651 -6.982 1.00 91.75 85 GLU A N 1
ATOM 681 C CA . GLU A 1 85 ? -8.120 5.261 -6.789 1.00 91.75 85 GLU A CA 1
ATOM 682 C C . GLU A 1 85 ? -8.268 3.734 -6.688 1.00 91.75 85 GLU A C 1
ATOM 684 O O . GLU A 1 85 ? -8.956 3.249 -5.792 1.00 91.75 85 GLU A O 1
ATOM 689 N N . PHE A 1 86 ? -7.558 2.972 -7.527 1.00 92.25 86 PHE A N 1
ATOM 690 C CA . PHE A 1 86 ? -7.554 1.507 -7.499 1.00 92.25 86 PHE A CA 1
ATOM 691 C C . PHE A 1 86 ? -6.988 0.950 -6.181 1.00 92.25 86 PHE A C 1
ATOM 693 O O . PHE A 1 86 ? -7.645 0.160 -5.502 1.00 92.25 86 PHE A O 1
ATOM 700 N N . VAL A 1 87 ? -5.804 1.417 -5.760 1.00 90.38 87 VAL A N 1
ATOM 701 C CA . VAL A 1 87 ? -5.172 0.973 -4.501 1.00 90.38 87 VAL A CA 1
ATOM 702 C C . VAL A 1 87 ? -5.975 1.411 -3.270 1.00 90.38 87 VAL A C 1
ATOM 704 O O . VAL A 1 87 ? -6.001 0.689 -2.276 1.00 90.38 87 VAL A O 1
ATOM 707 N N . ALA A 1 88 ? -6.641 2.571 -3.320 1.00 88.62 88 ALA A N 1
ATOM 708 C CA . ALA A 1 88 ? -7.500 3.037 -2.231 1.00 88.62 88 ALA A CA 1
ATOM 709 C C . ALA A 1 88 ? -8.802 2.231 -2.103 1.00 88.62 88 ALA A C 1
ATOM 711 O O . ALA A 1 88 ? -9.344 2.155 -1.003 1.00 88.62 88 ALA A O 1
ATOM 712 N N . LYS A 1 89 ? -9.298 1.639 -3.199 1.00 91.00 89 LYS A N 1
ATOM 713 C CA . LYS A 1 89 ? -10.498 0.793 -3.194 1.00 91.00 89 LYS A CA 1
ATOM 714 C C . LYS A 1 89 ? -10.215 -0.661 -2.827 1.00 91.00 89 LYS A C 1
ATOM 716 O O . LYS A 1 89 ? -11.051 -1.250 -2.166 1.00 91.00 89 LYS A O 1
ATOM 721 N N . CYS A 1 90 ? -9.061 -1.243 -3.155 1.00 91.19 90 CYS A N 1
ATOM 722 C CA . CYS A 1 90 ? -8.759 -2.651 -2.839 1.00 91.19 90 CYS A CA 1
ATOM 723 C C . CYS A 1 90 ? -9.072 -3.049 -1.371 1.00 91.19 90 CYS A C 1
ATOM 725 O O . CYS A 1 90 ? -8.385 -2.601 -0.450 1.00 91.19 90 CYS A O 1
ATOM 727 N N . MET A 1 91 ? -10.064 -3.930 -1.154 1.00 88.94 91 MET A N 1
ATOM 728 C CA . MET A 1 91 ? -10.485 -4.406 0.179 1.00 88.94 91 MET A CA 1
ATOM 729 C C . MET A 1 91 ? -9.311 -4.904 1.036 1.00 88.94 91 MET A C 1
ATOM 731 O O . MET A 1 91 ? -9.143 -4.448 2.167 1.00 88.94 91 MET A O 1
ATOM 735 N N . THR A 1 92 ? -8.443 -5.760 0.484 1.00 86.94 92 THR A N 1
ATOM 736 C CA . THR A 1 92 ? -7.255 -6.283 1.179 1.00 86.94 92 THR A CA 1
ATOM 737 C C . THR A 1 92 ? -6.358 -5.149 1.677 1.00 86.94 92 THR A C 1
ATOM 739 O O . THR A 1 92 ? -5.939 -5.138 2.831 1.00 86.94 92 THR A O 1
ATOM 742 N N . CYS A 1 93 ? -6.121 -4.122 0.852 1.00 88.94 93 CYS A N 1
ATOM 743 C CA . CYS A 1 93 ? -5.353 -2.945 1.263 1.00 88.94 93 CYS A CA 1
ATOM 744 C C . CYS A 1 93 ? -6.032 -2.160 2.394 1.00 88.94 93 CYS A C 1
ATOM 746 O O . CYS A 1 93 ? -5.335 -1.684 3.292 1.00 88.94 93 CYS A O 1
ATOM 748 N N . GLN A 1 94 ? -7.360 -2.027 2.357 1.00 88.56 94 GLN A N 1
ATOM 749 C CA . GLN A 1 94 ? -8.136 -1.287 3.355 1.00 88.56 94 GLN A CA 1
ATOM 750 C C . GLN A 1 94 ? -8.224 -2.007 4.714 1.00 88.56 94 GLN A C 1
ATOM 752 O O . GLN A 1 94 ? -8.210 -1.348 5.753 1.00 88.56 94 GLN A O 1
ATOM 757 N N . GLN A 1 95 ? -8.261 -3.340 4.727 1.00 84.62 95 GLN A N 1
ATOM 758 C CA . GLN A 1 95 ? -8.304 -4.143 5.956 1.00 84.62 95 GLN A CA 1
ATOM 759 C C . GLN A 1 95 ? -6.909 -4.430 6.546 1.00 84.62 95 GLN A C 1
ATOM 761 O O . GLN A 1 95 ? -6.780 -4.646 7.753 1.00 84.62 95 GLN A O 1
ATOM 766 N N . VAL A 1 96 ? -5.849 -4.410 5.727 1.00 83.38 96 VAL A N 1
ATOM 767 C CA . VAL A 1 96 ? -4.482 -4.754 6.161 1.00 83.38 96 VAL A CA 1
ATOM 768 C C . VAL A 1 96 ? -3.614 -3.546 6.498 1.00 83.38 96 VAL A C 1
ATOM 770 O O . VAL A 1 96 ? -2.985 -3.540 7.553 1.00 83.38 96 VAL A O 1
ATOM 773 N N . LYS A 1 97 ? -3.525 -2.540 5.620 1.00 81.38 97 LYS A N 1
ATOM 774 C CA . LYS A 1 97 ? -2.452 -1.535 5.715 1.00 81.38 97 LYS A CA 1
ATOM 775 C C . LYS A 1 97 ? -2.686 -0.568 6.861 1.00 81.38 97 LYS A C 1
ATOM 777 O O . LYS A 1 97 ? -3.716 0.109 6.874 1.00 81.38 97 LYS A O 1
ATOM 782 N N . ALA A 1 98 ? -1.723 -0.458 7.771 1.00 69.88 98 ALA A N 1
ATOM 783 C CA . ALA A 1 98 ? -1.819 0.456 8.906 1.00 69.88 98 ALA A CA 1
ATOM 784 C C . ALA A 1 98 ? -1.976 1.927 8.470 1.00 69.88 98 ALA A C 1
ATOM 786 O O . ALA A 1 98 ? -1.401 2.373 7.474 1.00 69.88 98 ALA A O 1
ATOM 787 N N . GLU A 1 99 ? -2.725 2.706 9.248 1.00 63.84 99 GLU A N 1
ATOM 788 C CA . GLU A 1 99 ? -2.625 4.167 9.212 1.00 63.84 99 GLU A CA 1
ATOM 789 C C . GLU A 1 99 ? -1.378 4.628 9.976 1.00 63.84 99 GLU A C 1
ATOM 791 O O . GLU A 1 99 ? -0.858 3.920 10.836 1.00 63.84 99 GLU A O 1
ATOM 796 N N . HIS A 1 100 ? -0.844 5.795 9.610 1.00 56.53 100 HIS A N 1
ATOM 797 C CA . HIS A 1 100 ? 0.534 6.202 9.916 1.00 56.53 100 HIS A CA 1
ATOM 798 C C . HIS A 1 100 ? 0.770 6.674 11.371 1.00 56.53 100 HIS A C 1
ATOM 800 O O . HIS A 1 100 ? 1.375 7.726 11.575 1.00 56.53 100 HIS A O 1
ATOM 806 N N . GLN A 1 101 ? 0.311 5.929 12.383 1.00 36.78 101 GLN A N 1
ATOM 807 C CA . GLN A 1 101 ? 0.468 6.287 13.799 1.00 36.78 101 GLN A CA 1
ATOM 808 C C . GLN A 1 101 ? 0.943 5.127 14.692 1.00 36.78 101 GLN A C 1
ATOM 810 O O . GLN A 1 101 ? 0.201 4.180 14.946 1.00 36.78 101 GLN A O 1
ATOM 815 N N . ALA A 1 102 ? 2.136 5.336 15.265 1.00 39.62 102 ALA A N 1
ATOM 816 C CA . ALA A 1 102 ? 2.677 4.694 16.472 1.00 39.62 102 ALA A CA 1
ATOM 817 C C . ALA A 1 102 ? 2.946 3.160 16.378 1.00 39.62 102 ALA A C 1
ATOM 819 O O . ALA A 1 102 ? 2.830 2.595 15.291 1.00 39.62 102 ALA A O 1
ATOM 820 N N . PRO A 1 103 ? 3.553 2.532 17.408 1.00 33.94 103 PRO A N 1
ATOM 821 C CA . PRO A 1 103 ? 4.936 2.064 17.304 1.00 33.94 103 PRO A CA 1
ATOM 822 C C . PRO A 1 103 ? 5.057 0.533 17.234 1.00 33.94 103 PRO A C 1
ATOM 824 O O . PRO A 1 103 ? 4.070 -0.187 17.385 1.00 33.94 103 PRO A O 1
ATOM 827 N N . ALA A 1 104 ? 6.273 0.039 16.993 1.00 35.09 104 ALA A N 1
ATOM 828 C CA . ALA A 1 104 ? 6.576 -1.390 16.956 1.00 35.09 104 ALA A CA 1
ATOM 829 C C . ALA A 1 104 ? 7.041 -1.939 18.320 1.00 35.09 104 ALA A C 1
ATOM 831 O O . ALA A 1 104 ? 7.473 -1.195 19.201 1.00 35.09 104 ALA A O 1
ATOM 832 N N . GLU A 1 105 ? 6.959 -3.262 18.459 1.00 34.47 105 GLU A N 1
ATOM 833 C CA . GLU A 1 105 ? 7.560 -4.041 19.546 1.00 34.47 105 GLU 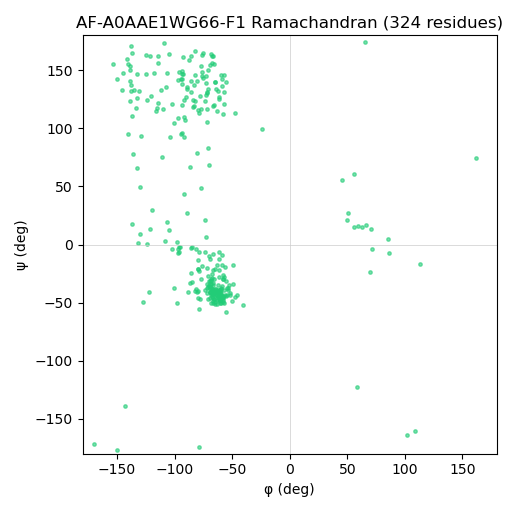A CA 1
ATOM 834 C C . GLU A 1 105 ? 8.905 -4.622 19.073 1.00 34.47 105 GLU A C 1
ATOM 836 O O . GLU A 1 105 ? 9.029 -5.050 17.922 1.00 34.47 105 GLU A O 1
ATOM 841 N N . ILE A 1 106 ? 9.904 -4.646 19.960 1.00 38.59 106 ILE A N 1
ATOM 842 C CA . ILE A 1 106 ? 11.279 -5.084 19.667 1.00 38.59 106 ILE A CA 1
ATOM 843 C C . ILE A 1 106 ? 11.445 -6.583 19.980 1.00 38.59 106 ILE A C 1
ATOM 845 O O . ILE A 1 106 ? 10.846 -7.102 20.920 1.00 38.59 106 ILE A O 1
ATOM 849 N N . LEU A 1 107 ? 12.291 -7.274 19.208 1.00 39.91 107 LEU A N 1
ATOM 850 C CA . LEU A 1 107 ? 12.797 -8.613 19.532 1.00 39.91 107 LEU A CA 1
ATOM 851 C C . LEU A 1 107 ? 14.117 -8.504 20.310 1.00 39.91 107 LEU A C 1
ATOM 853 O O . LEU A 1 107 ? 15.145 -8.154 19.731 1.00 39.91 107 LEU A O 1
ATOM 857 N N . ASP A 1 108 ? 14.103 -8.842 21.598 1.00 41.31 108 ASP A N 1
ATOM 858 C CA . ASP A 1 108 ? 15.325 -8.980 22.398 1.00 41.31 108 ASP A CA 1
ATOM 859 C C . ASP A 1 108 ? 16.113 -10.244 22.004 1.00 41.31 108 ASP A C 1
ATOM 861 O O . ASP A 1 108 ? 15.565 -11.347 21.971 1.00 41.31 108 ASP A O 1
ATOM 865 N N . LEU A 1 109 ? 17.423 -10.101 21.759 1.00 52.97 109 LEU A N 1
ATOM 866 C CA . LEU A 1 109 ? 18.353 -11.222 21.528 1.00 52.97 109 LEU A CA 1
ATOM 867 C C . LEU A 1 109 ? 19.668 -11.125 22.343 1.00 52.97 109 LEU A C 1
ATOM 869 O O . LEU A 1 109 ? 20.754 -11.022 21.764 1.00 52.97 109 LEU A O 1
ATOM 873 N N . PRO A 1 110 ? 19.624 -11.210 23.688 1.00 53.47 110 PRO A N 1
ATOM 874 C CA . PRO A 1 110 ? 20.816 -11.322 24.523 1.00 53.47 110 PRO A CA 1
ATOM 875 C C . PRO A 1 110 ? 21.180 -12.798 24.780 1.00 53.47 110 PRO A C 1
ATOM 877 O O . PRO A 1 110 ? 20.717 -13.407 25.742 1.00 53.47 110 PRO A O 1
ATOM 880 N N . HIS A 1 111 ? 22.045 -13.393 23.951 1.00 60.38 111 HIS A N 1
ATOM 881 C CA . HIS A 1 111 ? 22.630 -14.709 24.257 1.00 60.38 111 HIS A CA 1
ATOM 882 C C . HIS A 1 111 ? 24.122 -14.775 23.916 1.00 60.38 111 HIS A C 1
ATOM 884 O O . HIS A 1 111 ? 24.540 -14.332 22.845 1.00 60.38 111 HIS A O 1
ATOM 890 N N . VAL A 1 112 ? 24.917 -15.372 24.813 1.00 68.19 112 VAL A N 1
ATOM 891 C CA . VAL A 1 112 ? 26.396 -15.416 24.754 1.00 68.19 112 VAL A CA 1
ATOM 892 C C . VAL A 1 112 ? 26.907 -15.964 23.416 1.00 68.19 112 VAL A C 1
ATOM 894 O O . VAL A 1 112 ? 27.859 -15.426 22.854 1.00 68.19 112 VAL A O 1
ATOM 897 N N . PHE A 1 113 ? 26.208 -16.961 22.860 1.00 80.88 113 PHE A N 1
ATOM 898 C CA . PHE A 1 113 ? 26.467 -17.534 21.535 1.00 80.88 113 PHE A CA 1
ATOM 899 C C . PHE A 1 113 ? 26.644 -16.479 20.429 1.00 80.88 113 PHE A C 1
ATOM 901 O O . PHE A 1 113 ? 27.581 -16.577 19.640 1.00 80.88 113 PHE A O 1
ATOM 908 N N . TRP A 1 114 ? 25.784 -15.455 20.378 1.00 78.56 114 TRP A N 1
ATOM 909 C CA . TRP A 1 114 ? 25.861 -14.426 19.338 1.00 78.56 114 TRP A CA 1
ATOM 910 C C . TRP A 1 114 ? 27.111 -13.553 19.487 1.00 78.56 114 TRP A C 1
ATOM 912 O O . TRP A 1 114 ? 27.706 -13.178 18.481 1.00 78.56 114 TRP A O 1
ATOM 922 N N . GLY A 1 115 ? 27.564 -13.293 20.717 1.00 77.25 115 GLY A N 1
ATOM 923 C CA . GLY A 1 115 ? 28.842 -12.621 20.966 1.00 77.25 115 GLY A CA 1
ATOM 924 C C . GLY A 1 115 ? 30.028 -13.440 20.449 1.00 77.25 115 GLY A C 1
ATOM 925 O O . GLY A 1 115 ? 30.863 -12.918 19.709 1.00 77.25 115 GLY A O 1
ATOM 926 N N . SER A 1 116 ? 30.065 -14.738 20.766 1.00 81.56 116 SER A N 1
ATOM 927 C CA . SER A 1 116 ? 31.108 -15.656 20.287 1.00 81.56 116 SER A CA 1
ATOM 928 C C . SER A 1 116 ? 31.117 -15.799 18.761 1.00 81.56 116 SER A C 1
ATOM 930 O O . SER A 1 116 ? 32.187 -15.768 18.156 1.00 81.56 116 SER A O 1
ATOM 932 N N . LEU A 1 117 ? 29.943 -15.906 18.128 1.00 83.12 117 LEU A N 1
ATOM 933 C CA . LEU A 1 117 ? 29.818 -16.049 16.675 1.00 83.12 117 LEU A CA 1
ATOM 934 C C . LEU A 1 117 ? 30.297 -14.799 15.925 1.00 83.12 117 LEU A C 1
ATOM 936 O O . LEU A 1 117 ? 31.072 -14.916 14.980 1.00 83.12 117 LEU A O 1
ATOM 940 N N . GLN A 1 118 ? 29.877 -13.605 16.354 1.00 83.00 118 GLN A N 1
ATOM 941 C CA . GLN A 1 118 ? 30.316 -12.349 15.731 1.00 83.00 118 GLN A CA 1
ATOM 942 C C . GLN A 1 118 ? 31.831 -12.145 15.933 1.00 83.00 118 GLN A C 1
ATOM 944 O O . GLN A 1 118 ? 32.536 -11.766 15.000 1.00 83.00 118 GLN A O 1
ATOM 949 N N . GLY A 1 119 ? 32.363 -12.507 17.109 1.00 83.25 119 GLY A N 1
ATOM 950 C CA . GLY A 1 119 ? 33.807 -12.522 17.365 1.00 83.25 119 GLY A CA 1
ATOM 951 C C . GLY A 1 119 ? 34.585 -13.445 16.417 1.00 83.25 119 GLY A C 1
ATOM 952 O O . GLY A 1 119 ? 35.600 -13.030 15.863 1.00 83.25 119 GLY A O 1
ATOM 953 N N . ALA A 1 120 ? 34.084 -14.660 16.170 1.00 87.44 120 ALA A N 1
ATOM 954 C CA . ALA A 1 120 ? 34.692 -15.614 15.238 1.00 87.44 120 ALA A CA 1
ATOM 955 C C . ALA A 1 120 ? 34.605 -15.174 13.762 1.00 87.44 120 ALA A C 1
ATOM 957 O O . ALA A 1 120 ? 35.493 -15.489 12.974 1.00 87.44 120 ALA A O 1
ATOM 958 N N . LEU A 1 121 ? 33.564 -14.421 13.389 1.00 88.75 121 LEU A N 1
ATOM 959 C CA . LEU A 1 121 ? 33.384 -13.846 12.049 1.00 88.75 121 LEU A CA 1
ATOM 960 C C . LEU A 1 121 ? 34.106 -12.495 11.854 1.00 88.75 121 LEU A C 1
ATOM 962 O O . LEU A 1 121 ? 34.059 -11.927 10.763 1.00 88.75 121 LEU A O 1
ATOM 966 N N . GLY A 1 122 ? 34.770 -11.964 12.889 1.00 87.75 122 GLY A N 1
ATOM 967 C CA . GLY A 1 122 ? 35.452 -10.663 12.851 1.00 87.75 122 GLY A CA 1
ATOM 968 C C . GLY A 1 122 ? 34.512 -9.450 12.798 1.00 87.75 122 GLY A C 1
ATOM 969 O O . GLY A 1 122 ? 34.948 -8.332 12.510 1.00 87.75 122 GLY A O 1
ATOM 970 N N . THR A 1 123 ? 33.221 -9.649 13.061 1.00 85.06 123 THR A N 1
ATOM 971 C CA . THR A 1 123 ? 32.162 -8.643 12.946 1.00 85.06 123 THR A CA 1
ATOM 972 C C . THR A 1 123 ? 31.860 -7.966 14.286 1.00 85.06 123 THR A C 1
ATOM 974 O O . THR A 1 123 ? 31.978 -8.552 15.361 1.00 85.06 123 THR A O 1
ATOM 977 N N . LYS A 1 124 ? 31.465 -6.687 14.237 1.00 76.00 124 LYS A N 1
ATOM 978 C CA . LYS A 1 124 ? 31.144 -5.886 15.431 1.00 76.00 124 LYS A CA 1
ATOM 979 C C . LYS A 1 124 ? 29.637 -5.769 15.615 1.00 76.00 124 LYS A C 1
ATOM 981 O O . LYS A 1 124 ? 28.946 -5.234 14.751 1.00 76.00 124 LYS A O 1
ATOM 986 N N . LEU A 1 125 ? 29.148 -6.241 16.757 1.00 73.19 125 LEU A N 1
ATOM 987 C CA . LEU A 1 125 ? 27.746 -6.136 17.145 1.00 73.19 125 LEU A CA 1
ATOM 988 C C . LEU A 1 125 ? 27.479 -4.754 17.762 1.00 73.19 125 LEU A C 1
ATOM 990 O O . LEU A 1 125 ? 28.134 -4.366 18.728 1.00 73.19 125 LEU A O 1
ATOM 994 N N . HIS A 1 126 ? 26.519 -4.019 17.203 1.00 70.25 126 HIS A N 1
ATOM 995 C CA . HIS A 1 126 ? 26.072 -2.722 17.710 1.00 70.25 126 HIS A CA 1
ATOM 996 C C . HIS A 1 126 ? 24.607 -2.833 18.137 1.00 70.25 126 HIS A C 1
ATOM 998 O O . HIS A 1 126 ? 23.740 -3.066 17.300 1.00 70.25 126 HIS A O 1
ATOM 1004 N N . PHE A 1 127 ? 24.339 -2.672 19.432 1.00 67.00 127 PHE A N 1
ATOM 1005 C CA . PHE A 1 127 ? 22.982 -2.676 19.976 1.00 67.00 127 PHE A CA 1
ATOM 1006 C C . PHE A 1 127 ? 22.353 -1.279 19.890 1.00 67.00 127 PHE A C 1
ATOM 1008 O O . PHE A 1 127 ? 23.013 -0.276 20.172 1.00 67.00 127 PHE A O 1
ATOM 1015 N N . SER A 1 128 ? 21.063 -1.216 19.562 1.00 61.56 128 SER A N 1
ATOM 1016 C CA . SER A 1 128 ? 20.215 -0.062 19.878 1.00 61.56 128 SER A CA 1
ATOM 1017 C C . SER A 1 128 ? 20.054 0.082 21.394 1.00 61.56 128 SER A C 1
ATOM 1019 O O . SER A 1 128 ? 20.147 -0.900 22.133 1.00 61.56 128 SER A O 1
ATOM 1021 N N . THR A 1 129 ? 19.766 1.289 21.880 1.00 51.28 129 THR A N 1
ATOM 1022 C CA . THR A 1 129 ? 19.394 1.479 23.287 1.00 51.28 129 THR A CA 1
ATOM 1023 C C . THR A 1 129 ? 18.083 0.753 23.597 1.00 51.28 129 THR A C 1
ATOM 1025 O O . THR A 1 129 ? 17.116 0.830 22.834 1.00 51.28 129 THR A O 1
ATOM 1028 N N . ALA A 1 130 ? 18.057 0.029 24.720 1.00 45.84 130 ALA A N 1
ATOM 1029 C CA . ALA A 1 130 ? 16.883 -0.724 25.153 1.00 45.84 130 ALA A CA 1
ATOM 1030 C C . ALA A 1 130 ? 15.650 0.192 25.254 1.00 45.84 130 ALA A C 1
ATOM 1032 O O . ALA A 1 130 ? 15.751 1.335 25.701 1.00 45.84 130 ALA A O 1
ATOM 1033 N N . PHE A 1 131 ? 14.494 -0.318 24.824 1.00 43.31 131 PHE A N 1
ATOM 1034 C CA . PHE A 1 131 ? 13.211 0.398 24.792 1.00 43.31 131 PHE A CA 1
ATOM 1035 C C . PHE A 1 131 ? 13.168 1.689 23.942 1.00 43.31 131 PHE A C 1
ATOM 1037 O O . PHE A 1 131 ? 12.209 2.451 24.062 1.00 43.31 131 PHE A O 1
ATOM 1044 N N . HIS A 1 132 ? 14.132 1.933 23.040 1.00 46.62 132 HIS A N 1
ATOM 1045 C CA . HIS A 1 132 ? 14.103 3.083 22.121 1.00 46.62 132 HIS A CA 1
ATOM 1046 C C . HIS A 1 132 ? 13.884 2.665 20.644 1.00 46.62 132 HIS A C 1
ATOM 1048 O O . HIS A 1 132 ? 14.824 2.728 19.843 1.00 46.62 132 HIS A O 1
ATOM 1054 N N . PRO A 1 133 ? 12.647 2.286 20.246 1.00 47.28 133 PRO A N 1
ATOM 1055 C CA . PRO A 1 133 ? 12.320 1.719 18.922 1.00 47.28 133 PRO A CA 1
ATOM 1056 C C . PRO A 1 133 ? 12.764 2.585 17.732 1.00 47.28 133 PRO A C 1
ATOM 1058 O O . PRO A 1 133 ? 13.322 2.105 16.748 1.00 47.28 133 PRO A O 1
ATOM 1061 N N . GLN A 1 134 ? 12.654 3.910 17.873 1.00 48.81 134 GLN A N 1
ATOM 1062 C CA . GLN A 1 134 ? 13.079 4.887 16.861 1.00 48.81 134 GLN A CA 1
ATOM 1063 C C . GLN A 1 134 ? 14.557 4.762 16.433 1.00 48.81 134 GLN A C 1
ATOM 1065 O O . GLN A 1 134 ? 14.905 5.244 15.355 1.00 48.81 134 GLN A O 1
ATOM 1070 N N . THR A 1 135 ? 15.409 4.105 17.228 1.00 47.72 135 THR A N 1
ATOM 1071 C CA . THR A 1 135 ? 16.824 3.859 16.903 1.00 47.72 135 THR A CA 1
ATOM 1072 C C . THR A 1 135 ? 16.998 2.869 15.743 1.00 47.72 135 THR A C 1
ATOM 1074 O O . THR A 1 135 ? 17.929 3.030 14.957 1.00 47.72 135 THR A O 1
ATOM 1077 N N . ASP A 1 136 ? 16.088 1.898 15.586 1.00 62.16 136 ASP A N 1
ATOM 1078 C CA . ASP A 1 136 ? 16.077 0.921 14.480 1.00 62.16 136 ASP A CA 1
ATOM 1079 C C . ASP A 1 136 ? 14.786 1.003 13.635 1.00 62.16 136 ASP A C 1
ATOM 1081 O O . ASP A 1 136 ? 14.328 0.050 12.999 1.00 62.16 136 ASP A O 1
ATOM 1085 N N . GLY A 1 137 ? 14.203 2.203 13.559 1.00 64.38 137 GLY A N 1
ATOM 1086 C CA . GLY A 1 137 ? 12.957 2.459 12.832 1.00 64.38 137 GLY A CA 1
ATOM 1087 C C . GLY A 1 137 ? 12.988 2.127 11.327 1.00 64.38 137 GLY A C 1
ATOM 1088 O O . GLY A 1 137 ? 11.939 2.145 10.683 1.00 64.38 137 GLY A O 1
ATOM 1089 N N . GLN A 1 138 ? 14.150 1.815 10.733 1.00 67.12 138 GLN A N 1
ATOM 1090 C CA . GLN A 1 138 ? 14.231 1.281 9.363 1.00 67.12 138 GLN A CA 1
ATOM 1091 C C . GLN A 1 138 ? 13.934 -0.224 9.304 1.00 67.12 138 GLN A C 1
ATOM 1093 O O . GLN A 1 138 ? 13.208 -0.660 8.402 1.00 67.12 138 GLN A O 1
ATOM 1098 N N . SER A 1 139 ? 14.430 -1.007 10.264 1.00 68.75 139 SER A N 1
ATOM 1099 C CA . SER A 1 139 ? 14.101 -2.430 10.381 1.00 68.75 139 SER A CA 1
ATOM 1100 C C . SER A 1 139 ? 12.647 -2.603 10.810 1.00 68.75 139 SER A C 1
ATOM 1102 O O . SER A 1 139 ? 11.929 -3.382 10.193 1.00 68.75 139 SER A O 1
ATOM 1104 N N . GLU A 1 140 ? 12.147 -1.783 11.741 1.00 71.44 140 GLU A N 1
ATOM 1105 C CA . GLU A 1 140 ? 10.724 -1.777 12.123 1.00 71.44 140 GLU A CA 1
ATOM 1106 C C . GLU A 1 140 ? 9.798 -1.488 10.931 1.00 71.44 140 GLU A C 1
ATOM 1108 O O . GLU A 1 140 ? 8.827 -2.208 10.701 1.00 71.44 140 GLU A O 1
ATOM 1113 N N . ARG A 1 141 ? 10.117 -0.472 10.114 1.00 74.50 141 ARG A N 1
ATOM 1114 C CA . ARG A 1 141 ? 9.378 -0.164 8.873 1.00 74.50 141 ARG A CA 1
ATOM 1115 C C . ARG A 1 141 ? 9.443 -1.299 7.853 1.00 74.50 141 ARG A C 1
ATOM 1117 O O . ARG A 1 141 ? 8.472 -1.516 7.125 1.00 74.50 141 ARG A O 1
ATOM 1124 N N . THR A 1 142 ? 10.566 -2.009 7.791 1.00 78.88 142 THR A N 1
ATOM 1125 C CA . THR A 1 142 ? 10.754 -3.180 6.926 1.00 78.88 142 THR A CA 1
ATOM 1126 C C . THR A 1 142 ? 9.883 -4.342 7.398 1.00 78.88 142 THR A C 1
ATOM 1128 O O . THR A 1 142 ? 9.087 -4.858 6.617 1.00 78.88 142 THR A O 1
ATOM 1131 N N . ILE A 1 143 ? 9.941 -4.677 8.690 1.00 79.62 143 ILE A N 1
ATOM 1132 C CA . ILE A 1 143 ? 9.121 -5.709 9.335 1.00 79.62 143 ILE A CA 1
ATOM 1133 C C . ILE A 1 143 ? 7.631 -5.382 9.185 1.00 79.62 143 ILE A C 1
ATOM 1135 O O . ILE A 1 143 ? 6.872 -6.245 8.762 1.00 79.62 143 ILE A O 1
ATOM 1139 N N . GLN A 1 144 ? 7.206 -4.136 9.417 1.00 78.62 144 GLN A N 1
ATOM 1140 C CA . GLN A 1 144 ? 5.817 -3.707 9.208 1.00 78.62 144 GLN A CA 1
ATOM 1141 C C . GLN A 1 144 ? 5.373 -3.869 7.745 1.00 78.62 144 GLN A C 1
ATOM 1143 O O . GLN A 1 144 ? 4.252 -4.304 7.489 1.00 78.62 144 GLN A O 1
ATOM 1148 N N . THR A 1 145 ? 6.245 -3.547 6.782 1.00 81.88 145 THR A N 1
ATOM 1149 C CA . THR A 1 145 ? 5.956 -3.723 5.348 1.00 81.88 145 THR A CA 1
ATOM 1150 C C . THR A 1 145 ? 5.815 -5.203 4.990 1.00 81.88 145 THR A C 1
ATOM 1152 O O . THR A 1 145 ? 4.905 -5.564 4.248 1.00 81.88 145 THR A O 1
ATOM 1155 N N . LEU A 1 146 ? 6.675 -6.064 5.542 1.00 83.88 146 LEU A N 1
ATOM 1156 C CA . LEU A 1 146 ? 6.604 -7.512 5.356 1.00 83.88 146 LEU A CA 1
ATOM 1157 C C . LEU A 1 146 ? 5.380 -8.114 6.063 1.00 83.88 146 LEU A C 1
ATOM 1159 O O . LEU A 1 146 ? 4.688 -8.922 5.462 1.00 83.88 146 LEU A O 1
ATOM 1163 N N . GLU A 1 147 ? 5.024 -7.684 7.273 1.00 84.06 147 GLU A N 1
ATOM 1164 C CA . GLU A 1 147 ? 3.784 -8.108 7.939 1.00 84.06 147 GLU A CA 1
ATOM 1165 C C . GLU A 1 147 ? 2.533 -7.724 7.148 1.00 84.06 147 GLU A C 1
ATOM 1167 O O . GLU A 1 147 ? 1.631 -8.544 6.995 1.00 84.06 147 GLU A O 1
ATOM 1172 N N . ASP A 1 148 ? 2.461 -6.490 6.643 1.00 82.75 148 ASP A N 1
ATOM 1173 C CA . ASP A 1 148 ? 1.327 -6.042 5.831 1.00 82.75 148 ASP A CA 1
ATOM 1174 C C . ASP A 1 148 ? 1.295 -6.776 4.473 1.00 82.75 148 ASP A C 1
ATOM 1176 O O . ASP A 1 148 ? 0.217 -7.029 3.942 1.00 82.75 148 ASP A O 1
ATOM 1180 N N . MET A 1 149 ? 2.439 -7.212 3.931 1.00 84.88 149 MET A N 1
ATOM 1181 C CA . MET A 1 149 ? 2.463 -8.140 2.791 1.00 84.88 149 MET A CA 1
ATOM 1182 C C . MET A 1 149 ? 1.969 -9.547 3.190 1.00 84.88 149 MET A C 1
ATOM 1184 O O . MET A 1 149 ? 1.102 -10.082 2.504 1.00 84.88 149 MET A O 1
ATOM 1188 N N . MET A 1 150 ? 2.422 -10.124 4.314 1.00 83.44 150 MET A N 1
ATOM 1189 C CA . MET A 1 150 ? 2.008 -11.461 4.790 1.00 83.44 150 MET A CA 1
ATOM 1190 C C . MET A 1 150 ? 0.500 -11.536 5.036 1.00 83.44 150 MET A C 1
ATOM 1192 O O . MET A 1 150 ? -0.168 -12.439 4.533 1.00 83.44 150 MET A O 1
ATOM 1196 N N . ARG A 1 151 ? -0.048 -10.565 5.781 1.00 82.88 151 ARG A N 1
ATOM 1197 C CA . ARG A 1 151 ? -1.490 -10.451 6.055 1.00 82.88 151 ARG A CA 1
ATOM 1198 C C . ARG A 1 151 ? -2.288 -10.424 4.749 1.00 82.88 151 ARG A C 1
ATOM 1200 O O . ARG A 1 151 ? -3.283 -11.129 4.629 1.00 82.88 151 ARG A O 1
ATOM 1207 N N . ALA A 1 152 ? -1.820 -9.667 3.754 1.00 81.50 152 ALA A N 1
ATOM 1208 C CA . ALA A 1 152 ? -2.482 -9.576 2.459 1.00 81.50 152 ALA A CA 1
ATOM 1209 C C . ALA A 1 152 ? -2.436 -10.902 1.669 1.00 81.50 152 ALA A C 1
ATOM 1211 O O . ALA A 1 152 ? -3.471 -11.319 1.153 1.00 81.50 152 ALA A O 1
ATOM 1212 N N . CYS A 1 153 ? -1.299 -11.615 1.663 1.00 79.19 153 CYS A N 1
ATOM 1213 C CA . CYS A 1 153 ? -1.178 -12.951 1.052 1.00 79.19 153 CYS A CA 1
ATOM 1214 C C . CYS A 1 153 ? -2.177 -13.947 1.657 1.00 79.19 153 CYS A C 1
ATOM 1216 O O . CYS A 1 153 ? -2.911 -14.626 0.943 1.00 79.19 153 CYS A O 1
ATOM 1218 N N . ILE A 1 154 ? -2.222 -14.012 2.991 1.00 77.19 154 ILE A N 1
ATOM 1219 C CA . ILE A 1 154 ? -3.054 -14.963 3.741 1.00 77.19 154 ILE A CA 1
ATOM 1220 C C . ILE A 1 154 ? -4.550 -14.681 3.534 1.00 77.19 154 ILE A C 1
ATOM 1222 O O . ILE A 1 154 ? -5.359 -15.608 3.579 1.00 77.19 154 ILE A O 1
ATOM 1226 N N . MET A 1 155 ? -4.919 -13.421 3.288 1.00 76.75 155 MET A N 1
ATOM 1227 C CA . MET A 1 155 ? -6.294 -13.013 2.995 1.00 76.75 155 MET A CA 1
ATOM 1228 C C . MET A 1 155 ? -6.714 -13.288 1.546 1.00 76.75 155 MET A C 1
ATOM 1230 O O . MET A 1 155 ? -7.804 -13.820 1.341 1.00 76.75 155 MET A O 1
ATOM 1234 N N . GLU A 1 156 ? -5.885 -12.947 0.552 1.00 76.81 156 GLU A N 1
ATOM 1235 C CA . GLU A 1 156 ? -6.235 -13.120 -0.869 1.00 76.81 156 GLU A CA 1
ATOM 1236 C C . GLU A 1 156 ? -6.077 -14.583 -1.325 1.00 76.81 156 GLU A C 1
ATOM 1238 O O . GLU A 1 156 ? -7.001 -15.151 -1.906 1.00 76.81 156 GLU A O 1
ATOM 1243 N N . PHE A 1 157 ? -4.954 -15.231 -0.994 1.00 73.50 157 PHE A N 1
ATOM 1244 C CA . PHE A 1 157 ? -4.605 -16.572 -1.491 1.00 73.50 157 PHE A CA 1
ATOM 1245 C C . PHE A 1 157 ? -4.972 -17.717 -0.528 1.00 73.50 157 PHE A C 1
ATOM 1247 O O . PHE A 1 157 ? -4.856 -18.885 -0.892 1.00 73.50 157 PHE A O 1
ATOM 1254 N N . LYS A 1 158 ? -5.439 -17.406 0.695 1.00 69.94 158 LYS A N 1
ATOM 1255 C CA . LYS A 1 158 ? -5.922 -18.358 1.731 1.00 69.94 158 LYS A CA 1
ATOM 1256 C C . LYS A 1 158 ? -4.928 -19.460 2.156 1.00 69.94 158 LYS A C 1
ATOM 1258 O O . LYS A 1 158 ? -5.306 -20.413 2.837 1.00 69.94 158 LYS A O 1
ATOM 1263 N N . CYS A 1 159 ? -3.660 -19.287 1.810 1.00 66.62 159 CYS A N 1
ATOM 1264 C CA . CYS A 1 159 ? -2.542 -20.215 1.964 1.00 66.62 159 CYS A CA 1
ATOM 1265 C C . CYS A 1 159 ? -1.950 -20.281 3.391 1.00 66.62 159 CYS A C 1
ATOM 1267 O O . CYS A 1 159 ? -2.449 -19.643 4.335 1.00 66.62 159 CYS A O 1
ATOM 1269 N N . ASN A 1 160 ? -0.849 -21.031 3.533 1.00 74.88 160 ASN A N 1
ATOM 1270 C CA . ASN A 1 160 ? 0.116 -20.818 4.611 1.00 74.88 160 ASN A CA 1
ATOM 1271 C C . ASN A 1 160 ? 1.091 -19.685 4.234 1.00 74.88 160 ASN A C 1
ATOM 1273 O O . ASN A 1 160 ? 1.120 -19.204 3.099 1.00 74.88 160 ASN A O 1
ATOM 1277 N N . TRP A 1 161 ? 1.842 -19.185 5.211 1.00 77.06 161 TRP A N 1
ATOM 1278 C CA . TRP A 1 161 ? 2.678 -17.986 5.058 1.00 77.06 161 TRP A CA 1
ATOM 1279 C C . TRP A 1 161 ? 4.067 -18.315 4.490 1.00 77.06 161 TRP A C 1
ATOM 1281 O O . TRP A 1 161 ? 4.628 -17.531 3.728 1.00 77.06 161 TRP A O 1
ATOM 1291 N N . ASP A 1 162 ? 4.579 -19.492 4.836 1.00 81.12 162 ASP A N 1
ATOM 1292 C CA . ASP A 1 162 ? 5.850 -20.078 4.428 1.00 81.12 162 ASP A CA 1
ATOM 1293 C C . ASP A 1 162 ? 5.896 -20.384 2.924 1.00 81.12 162 ASP A C 1
ATOM 1295 O O . ASP A 1 162 ? 6.852 -19.976 2.262 1.00 81.12 162 ASP A O 1
ATOM 1299 N N . ASP A 1 163 ? 4.813 -20.941 2.360 1.00 79.06 163 ASP A N 1
ATOM 1300 C CA . ASP A 1 163 ? 4.621 -21.144 0.910 1.00 79.06 163 ASP A CA 1
ATOM 1301 C C . ASP A 1 163 ? 4.917 -19.877 0.078 1.00 79.06 163 ASP A C 1
ATOM 1303 O O . ASP A 1 163 ? 5.374 -19.945 -1.063 1.00 79.06 163 ASP A O 1
ATOM 1307 N N . HIS A 1 164 ? 4.616 -18.700 0.641 1.00 79.00 164 HIS A N 1
ATOM 1308 C CA . HIS A 1 164 ? 4.653 -17.417 -0.062 1.00 79.00 164 HIS A CA 1
ATOM 1309 C C . HIS A 1 164 ? 5.896 -16.576 0.258 1.00 79.00 164 HIS A C 1
ATOM 1311 O O . HIS A 1 164 ? 6.094 -15.543 -0.387 1.00 79.00 164 HIS A O 1
ATOM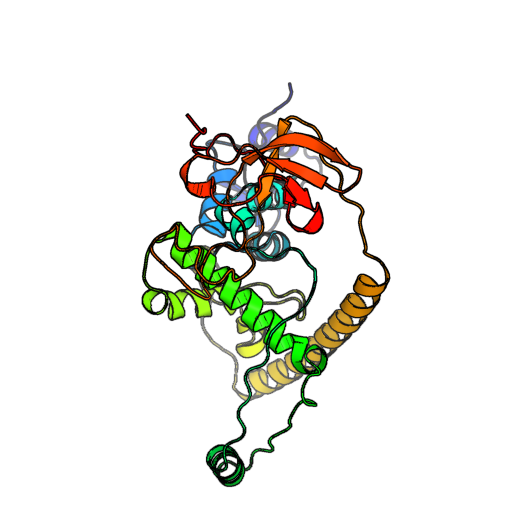 1317 N N . LEU A 1 165 ? 6.777 -17.012 1.170 1.00 84.12 165 LEU A N 1
ATOM 1318 C CA . LEU A 1 165 ? 8.023 -16.300 1.493 1.00 84.12 165 LEU A CA 1
ATOM 1319 C C . LEU A 1 165 ? 8.887 -15.967 0.257 1.00 84.12 165 LEU A C 1
ATOM 1321 O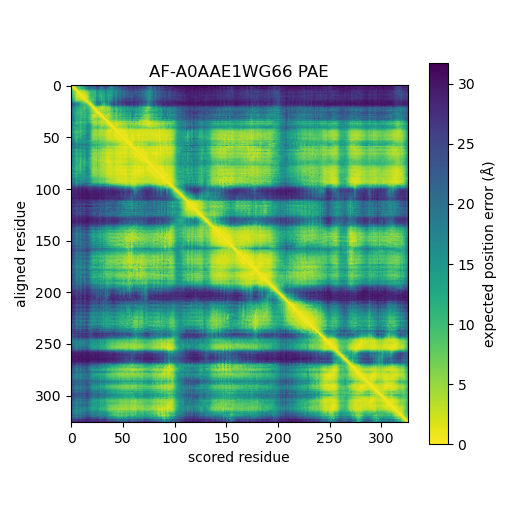 O . LEU A 1 165 ? 9.319 -14.816 0.166 1.00 84.12 165 LEU A O 1
ATOM 1325 N N . PRO A 1 166 ? 9.098 -16.865 -0.732 1.00 85.75 166 PRO A N 1
ATOM 1326 C CA . PRO A 1 166 ? 9.922 -16.542 -1.901 1.00 85.75 166 PRO A CA 1
ATOM 1327 C C . PRO A 1 166 ? 9.282 -15.472 -2.799 1.00 85.75 166 PRO A C 1
ATOM 1329 O O . PRO A 1 166 ? 9.963 -14.579 -3.306 1.00 85.75 166 PRO A O 1
ATOM 1332 N N . LEU A 1 167 ? 7.954 -15.520 -2.964 1.00 81.06 167 LEU A N 1
ATOM 1333 C CA . LEU A 1 167 ? 7.197 -14.516 -3.718 1.00 81.06 167 LEU A CA 1
ATOM 1334 C C . LEU A 1 167 ? 7.174 -13.168 -2.987 1.00 81.06 167 LEU A C 1
ATOM 1336 O O . LEU A 1 167 ? 7.258 -12.115 -3.619 1.00 81.06 167 LEU A O 1
ATOM 1340 N N . MET A 1 168 ? 7.113 -13.191 -1.656 1.00 83.25 168 MET A N 1
ATOM 1341 C CA . MET A 1 168 ? 7.207 -12.004 -0.814 1.00 83.25 168 MET A CA 1
ATOM 1342 C C . MET A 1 168 ? 8.585 -11.349 -0.862 1.00 83.25 168 MET A C 1
ATOM 1344 O O . MET A 1 168 ? 8.661 -10.132 -1.028 1.00 83.25 168 MET A O 1
ATOM 1348 N N . GLU A 1 169 ? 9.665 -12.126 -0.756 1.00 87.94 169 GLU A N 1
ATOM 1349 C CA . GLU A 1 169 ? 11.031 -11.622 -0.908 1.00 87.94 169 GLU A CA 1
ATOM 1350 C C . GLU A 1 169 ? 11.204 -10.971 -2.287 1.00 87.94 169 GLU A C 1
ATOM 1352 O O . GLU A 1 169 ? 11.650 -9.826 -2.389 1.00 87.94 169 GLU A O 1
ATOM 1357 N N . PHE A 1 170 ? 10.759 -11.653 -3.348 1.00 85.44 170 PHE A N 1
ATOM 1358 C CA . PHE A 1 170 ? 10.753 -11.133 -4.714 1.00 85.44 170 PHE A CA 1
ATOM 1359 C C . PHE A 1 170 ? 9.967 -9.810 -4.826 1.00 85.44 170 PHE A C 1
ATOM 1361 O O . PHE A 1 170 ? 10.486 -8.817 -5.344 1.00 85.44 170 PHE A O 1
ATOM 1368 N N . ALA A 1 171 ? 8.737 -9.758 -4.306 1.00 85.00 171 ALA A N 1
ATOM 1369 C CA . ALA A 1 171 ? 7.854 -8.587 -4.370 1.00 85.00 171 ALA A CA 1
ATOM 1370 C C . ALA A 1 171 ? 8.288 -7.419 -3.458 1.00 85.00 171 ALA A C 1
ATOM 1372 O O . ALA A 1 171 ? 7.895 -6.262 -3.675 1.00 85.00 171 ALA A O 1
ATOM 1373 N N . TYR A 1 172 ? 9.112 -7.695 -2.445 1.00 88.19 172 TYR A N 1
ATOM 1374 C CA . TYR A 1 172 ? 9.788 -6.691 -1.630 1.00 88.19 172 TYR A CA 1
ATOM 1375 C C . TYR A 1 172 ? 11.014 -6.139 -2.376 1.00 88.19 172 TYR A C 1
ATOM 1377 O O . TYR A 1 172 ? 11.082 -4.937 -2.642 1.00 88.19 172 TYR A O 1
ATOM 1385 N N . ASN A 1 173 ? 11.930 -7.016 -2.798 1.00 88.56 173 ASN A N 1
ATOM 1386 C CA . ASN A 1 173 ? 13.224 -6.645 -3.373 1.00 88.56 173 ASN A CA 1
ATOM 1387 C C . ASN A 1 173 ? 13.135 -6.009 -4.771 1.00 88.56 173 ASN A C 1
ATOM 1389 O O . ASN A 1 173 ? 13.907 -5.099 -5.072 1.00 88.56 173 ASN A O 1
ATOM 1393 N N . ASN A 1 174 ? 12.199 -6.423 -5.627 1.00 85.00 174 ASN A N 1
ATOM 1394 C CA . ASN A 1 174 ? 12.130 -5.983 -7.034 1.00 85.00 174 ASN A CA 1
ATOM 1395 C C . ASN A 1 174 ? 11.295 -4.710 -7.248 1.00 85.00 174 ASN A C 1
ATOM 1397 O O . ASN A 1 174 ? 10.676 -4.519 -8.293 1.00 85.00 174 ASN A O 1
ATOM 1401 N N . SER A 1 175 ? 11.212 -3.865 -6.223 1.00 82.94 175 SER A N 1
ATOM 1402 C CA . SER A 1 175 ? 10.023 -3.056 -5.991 1.00 82.94 175 SER A CA 1
ATOM 1403 C C . SER A 1 175 ? 10.380 -1.688 -5.403 1.00 82.94 175 SER A C 1
ATOM 1405 O O . SER A 1 175 ? 11.173 -1.603 -4.470 1.00 82.94 175 SER A O 1
ATOM 1407 N N . PHE A 1 176 ? 9.822 -0.599 -5.944 1.00 84.31 176 PHE A N 1
ATOM 1408 C CA . PHE A 1 176 ? 10.289 0.762 -5.640 1.00 84.31 176 PHE A CA 1
ATOM 1409 C C . PHE A 1 176 ? 10.159 1.160 -4.153 1.00 84.31 176 PHE A C 1
ATOM 1411 O O . PHE A 1 176 ? 9.058 1.159 -3.592 1.00 84.31 176 PHE A O 1
ATOM 1418 N N . HIS A 1 177 ? 11.272 1.583 -3.542 1.00 84.31 177 HIS A N 1
ATOM 1419 C CA . HIS A 1 177 ? 11.373 2.049 -2.156 1.00 84.31 177 HIS A CA 1
ATOM 1420 C C . HIS A 1 177 ? 11.769 3.536 -2.093 1.00 84.31 177 HIS A C 1
ATOM 1422 O O . HIS A 1 177 ? 12.859 3.942 -2.495 1.00 84.31 177 HIS A O 1
ATOM 1428 N N . SER A 1 178 ? 10.891 4.377 -1.534 1.00 79.94 178 SER A N 1
ATOM 1429 C CA . SER A 1 178 ? 11.044 5.845 -1.526 1.00 79.94 178 SER A CA 1
ATOM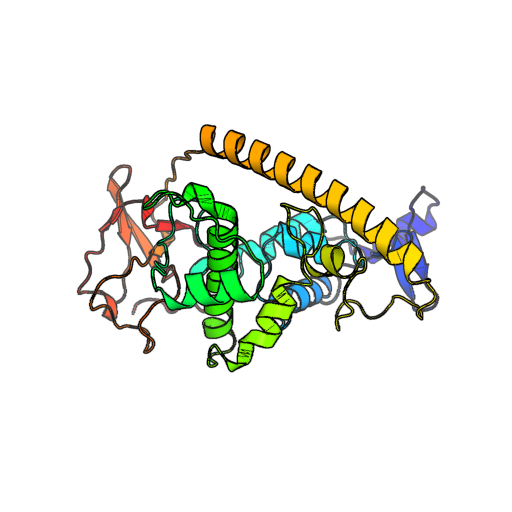 1430 C C . SER A 1 178 ? 12.170 6.387 -0.635 1.00 79.94 178 SER A C 1
ATOM 1432 O O . SER A 1 178 ? 12.457 7.580 -0.691 1.00 79.94 178 SER A O 1
ATOM 1434 N N . SER A 1 179 ? 12.784 5.545 0.197 1.00 76.25 179 SER A N 1
ATOM 1435 C CA . SER A 1 179 ? 13.972 5.881 0.993 1.00 76.25 179 SER A CA 1
ATOM 1436 C C . SER A 1 179 ? 15.275 5.822 0.185 1.00 76.25 179 SER A C 1
ATOM 1438 O O . SER A 1 179 ? 16.252 6.456 0.571 1.00 76.25 179 SER A O 1
ATOM 1440 N N . ILE A 1 180 ? 15.279 5.100 -0.943 1.00 80.50 180 ILE A N 1
ATOM 1441 C CA . ILE A 1 180 ? 16.441 4.905 -1.830 1.00 80.50 180 ILE A CA 1
ATOM 1442 C C . ILE A 1 180 ? 16.170 5.322 -3.294 1.00 80.50 180 ILE A C 1
ATOM 1444 O O . ILE A 1 180 ? 17.052 5.193 -4.133 1.00 80.50 180 ILE A O 1
ATOM 1448 N N . ASP A 1 181 ? 14.956 5.801 -3.601 1.00 81.81 181 ASP A N 1
ATOM 1449 C CA . ASP A 1 181 ? 14.410 6.151 -4.936 1.00 81.81 181 ASP A CA 1
ATOM 1450 C C . ASP A 1 181 ? 14.575 5.071 -6.035 1.00 81.81 181 ASP A C 1
ATOM 1452 O O . ASP A 1 181 ? 14.478 5.364 -7.226 1.00 81.81 181 ASP A O 1
ATOM 1456 N N . MET A 1 182 ? 14.767 3.807 -5.643 1.00 84.19 182 MET A N 1
ATOM 1457 C CA . MET A 1 182 ? 14.917 2.638 -6.525 1.00 84.19 182 MET A CA 1
ATOM 1458 C C . MET A 1 182 ? 14.402 1.356 -5.844 1.00 84.19 182 MET A C 1
ATOM 1460 O O . MET A 1 182 ? 13.862 1.410 -4.738 1.00 84.19 182 MET A O 1
ATOM 1464 N N . ALA A 1 183 ? 14.533 0.202 -6.498 1.00 86.44 183 ALA A N 1
ATOM 1465 C CA . ALA A 1 183 ? 14.278 -1.103 -5.883 1.00 86.44 183 ALA A CA 1
ATOM 1466 C C . ALA A 1 183 ? 15.499 -1.595 -5.074 1.00 86.44 183 ALA A C 1
ATOM 1468 O O . ALA A 1 183 ? 16.623 -1.374 -5.529 1.00 86.44 183 ALA A O 1
ATOM 1469 N N . PRO A 1 184 ? 15.337 -2.318 -3.945 1.00 88.00 184 PRO A N 1
ATOM 1470 C CA . PRO A 1 184 ? 16.462 -2.961 -3.253 1.00 88.00 184 PRO A CA 1
ATOM 1471 C C . PRO A 1 184 ? 17.335 -3.832 -4.178 1.00 88.00 184 PRO A C 1
ATOM 1473 O O . PRO A 1 184 ? 18.556 -3.716 -4.155 1.00 88.00 184 PRO A O 1
ATOM 1476 N N . TYR A 1 185 ? 16.725 -4.605 -5.084 1.00 84.56 185 TYR A N 1
ATOM 1477 C CA . TYR A 1 185 ? 17.435 -5.381 -6.109 1.00 84.56 185 TYR A CA 1
ATOM 1478 C C . TYR A 1 185 ? 18.262 -4.491 -7.061 1.00 84.56 185 TYR A C 1
ATOM 1480 O O . TYR A 1 185 ? 19.384 -4.842 -7.418 1.00 84.56 185 TYR A O 1
ATOM 1488 N N . GLU A 1 186 ? 17.743 -3.318 -7.446 1.00 82.94 186 GLU A N 1
ATOM 1489 C CA . GLU A 1 186 ? 18.442 -2.351 -8.316 1.00 82.94 186 GLU A CA 1
ATOM 1490 C C . GLU A 1 186 ? 19.628 -1.694 -7.587 1.00 82.94 186 GLU A C 1
ATOM 1492 O O . GLU A 1 186 ? 20.660 -1.440 -8.210 1.00 82.94 186 GLU A O 1
ATOM 1497 N N . ALA A 1 187 ? 19.536 -1.520 -6.263 1.00 81.94 187 ALA A N 1
ATOM 1498 C CA . ALA A 1 187 ? 20.643 -1.067 -5.422 1.00 81.94 187 ALA A CA 1
ATOM 1499 C C . ALA A 1 187 ? 21.736 -2.141 -5.239 1.00 81.94 187 ALA A C 1
ATOM 1501 O O . ALA A 1 187 ? 22.920 -1.813 -5.310 1.00 81.94 187 ALA A O 1
ATOM 1502 N N . SER A 1 188 ? 21.360 -3.410 -5.031 1.00 79.50 188 SER A N 1
ATOM 1503 C CA . SER A 1 188 ? 22.301 -4.519 -4.783 1.00 79.50 188 SER A CA 1
ATOM 1504 C C . SER A 1 188 ? 22.961 -5.079 -6.047 1.00 79.50 188 SER A C 1
ATOM 1506 O O . SER A 1 188 ? 24.145 -5.404 -6.022 1.00 79.50 188 SER A O 1
ATOM 1508 N N . TYR A 1 189 ? 22.217 -5.206 -7.150 1.00 75.75 189 TYR A N 1
ATOM 1509 C CA . TYR A 1 189 ? 22.696 -5.810 -8.405 1.00 75.75 189 TYR A CA 1
ATOM 1510 C C . TYR A 1 189 ? 22.919 -4.790 -9.529 1.00 75.75 189 TYR A C 1
ATOM 1512 O O . TYR A 1 189 ? 23.212 -5.173 -10.662 1.00 75.75 189 TYR A O 1
ATOM 1520 N N . GLY A 1 190 ? 22.726 -3.500 -9.245 1.00 69.75 190 GLY A N 1
ATOM 1521 C CA . GLY A 1 190 ? 22.941 -2.394 -10.176 1.00 69.75 190 GLY A CA 1
ATOM 1522 C C . GLY A 1 190 ? 21.925 -2.275 -11.319 1.00 69.75 190 GLY A C 1
ATOM 1523 O O . GLY A 1 190 ? 22.004 -1.317 -12.085 1.00 69.75 190 GLY A O 1
ATOM 1524 N N . ARG A 1 191 ? 20.981 -3.210 -11.449 1.00 72.06 191 ARG A N 1
ATOM 1525 C CA . ARG A 1 191 ? 20.051 -3.345 -12.582 1.00 72.06 191 ARG A CA 1
ATOM 1526 C C . ARG A 1 191 ? 18.667 -3.760 -12.095 1.00 72.06 191 ARG A C 1
ATOM 1528 O O . ARG A 1 191 ? 18.551 -4.362 -11.032 1.00 72.06 191 ARG A O 1
ATOM 1535 N N . ARG A 1 192 ? 17.625 -3.532 -12.893 1.00 74.50 192 ARG A N 1
ATOM 1536 C CA . ARG A 1 192 ? 16.278 -4.040 -12.581 1.00 74.50 192 ARG A CA 1
ATOM 1537 C C . ARG A 1 192 ? 16.190 -5.554 -12.740 1.00 74.50 192 ARG A C 1
ATOM 1539 O O . ARG A 1 192 ? 16.889 -6.151 -13.558 1.00 74.50 192 ARG A O 1
ATOM 1546 N N . CYS A 1 193 ? 15.318 -6.164 -11.946 1.00 74.31 193 CYS A N 1
ATOM 1547 C CA . CYS A 1 193 ? 14.981 -7.573 -12.079 1.00 74.31 193 CYS A CA 1
ATOM 1548 C C . CYS A 1 193 ? 14.037 -7.782 -13.273 1.00 74.31 193 CYS A C 1
ATOM 1550 O O . CYS A 1 193 ? 13.228 -6.906 -13.586 1.00 74.31 193 CYS A O 1
ATOM 1552 N N . ARG A 1 194 ? 14.127 -8.942 -13.931 1.00 68.81 194 ARG A N 1
ATOM 1553 C CA . ARG A 1 194 ? 13.171 -9.354 -14.969 1.00 68.81 194 ARG A CA 1
ATOM 1554 C C . ARG A 1 194 ? 11.976 -10.035 -14.300 1.00 68.81 194 ARG A C 1
ATOM 1556 O O . ARG A 1 194 ? 12.159 -10.914 -13.464 1.00 68.81 194 ARG A O 1
ATOM 1563 N N . SER A 1 195 ? 10.768 -9.632 -14.672 1.00 64.94 195 SER A N 1
ATOM 1564 C CA . SER A 1 195 ? 9.501 -10.194 -14.187 1.00 64.94 195 SER A CA 1
ATOM 1565 C C . SER A 1 195 ? 8.525 -10.366 -15.361 1.00 64.94 195 SER A C 1
ATOM 1567 O O . SER A 1 195 ? 8.755 -9.758 -16.410 1.00 64.94 195 SER A O 1
ATOM 1569 N N . PRO A 1 196 ? 7.430 -11.139 -15.217 1.00 56.28 196 PRO A N 1
ATOM 1570 C CA . PRO A 1 196 ? 6.457 -11.344 -16.299 1.00 56.28 196 PRO A CA 1
ATOM 1571 C C . PRO A 1 196 ? 5.818 -10.053 -16.845 1.00 56.28 196 PRO A C 1
ATOM 1573 O O . PRO A 1 196 ? 5.448 -9.996 -18.011 1.00 56.28 196 PRO A O 1
ATOM 1576 N N . VAL A 1 197 ? 5.742 -8.992 -16.031 1.00 57.25 197 VAL A N 1
ATOM 1577 C CA . VAL A 1 197 ? 5.232 -7.659 -16.428 1.00 57.25 197 VAL A CA 1
ATOM 1578 C C . VAL A 1 197 ? 6.247 -6.870 -17.271 1.00 57.25 197 VAL A C 1
ATOM 1580 O O . VAL A 1 197 ? 5.879 -5.918 -17.955 1.00 57.25 197 VAL A O 1
ATOM 1583 N N . CYS A 1 198 ? 7.525 -7.254 -17.221 1.00 55.19 198 CYS A N 1
ATOM 1584 C CA . CYS A 1 198 ? 8.669 -6.461 -17.671 1.00 55.19 198 CYS A CA 1
ATOM 1585 C C . CYS A 1 198 ? 9.587 -7.275 -18.606 1.00 55.19 198 CYS A C 1
ATOM 1587 O O . CYS A 1 198 ? 10.797 -7.356 -18.379 1.00 55.19 198 CYS A O 1
ATOM 1589 N N . TRP A 1 199 ? 9.009 -7.929 -19.620 1.00 50.75 199 TRP A N 1
ATOM 1590 C CA . TRP A 1 199 ? 9.727 -8.886 -20.478 1.00 50.75 199 TRP A CA 1
ATOM 1591 C C . TRP A 1 199 ? 10.633 -8.218 -21.539 1.00 50.75 199 TRP A C 1
ATOM 1593 O O . TRP A 1 199 ? 11.675 -8.768 -21.890 1.00 50.75 199 TRP A O 1
ATOM 1603 N N . ASP A 1 200 ? 10.260 -7.020 -22.002 1.00 44.53 200 ASP A N 1
ATOM 1604 C CA . ASP A 1 200 ? 10.691 -6.394 -23.270 1.00 44.53 200 ASP A CA 1
ATOM 1605 C C . ASP A 1 200 ? 11.948 -5.492 -23.166 1.00 44.53 200 ASP A C 1
ATOM 1607 O O . ASP A 1 200 ? 11.957 -4.375 -23.677 1.00 44.53 200 ASP A O 1
ATOM 1611 N N . ILE A 1 201 ? 13.004 -5.913 -22.443 1.00 51.44 201 ILE A N 1
ATOM 1612 C CA . ILE A 1 201 ? 14.290 -5.171 -22.392 1.00 51.44 201 ILE A CA 1
ATOM 1613 C C . ILE A 1 201 ? 15.517 -6.104 -22.491 1.00 51.44 201 ILE A C 1
ATOM 1615 O O . ILE A 1 201 ? 15.873 -6.851 -21.562 1.00 51.44 201 ILE A O 1
ATOM 1619 N N . GLU A 1 202 ? 16.204 -6.000 -23.630 1.00 47.12 202 GLU A N 1
ATOM 1620 C CA . GLU A 1 202 ? 17.514 -6.592 -23.929 1.00 47.12 202 GLU A CA 1
ATOM 1621 C C . GLU A 1 202 ? 18.658 -5.945 -23.106 1.00 47.12 202 GLU A C 1
ATOM 1623 O O . GLU A 1 202 ? 18.498 -4.894 -22.498 1.00 47.12 202 GLU A O 1
ATOM 1628 N N . GLY A 1 203 ? 19.854 -6.528 -22.991 1.00 45.72 203 GLY A N 1
ATOM 1629 C CA . GLY A 1 203 ? 20.369 -7.720 -23.669 1.00 45.72 203 GLY A CA 1
ATOM 1630 C C . GLY A 1 203 ? 21.255 -8.588 -22.769 1.00 45.72 203 GLY A C 1
ATOM 1631 O O . GLY A 1 203 ? 20.925 -8.836 -21.605 1.00 45.72 203 GLY A O 1
ATOM 1632 N N . LEU A 1 204 ? 22.350 -9.107 -23.331 1.00 45.47 204 LEU A N 1
ATOM 1633 C CA . LEU A 1 204 ? 23.295 -10.015 -22.668 1.00 45.47 204 LEU A CA 1
ATOM 1634 C C . LEU A 1 204 ? 24.405 -9.268 -21.904 1.00 45.47 204 LEU A C 1
ATOM 1636 O O . LEU A 1 204 ? 24.706 -8.108 -22.167 1.00 45.47 204 LEU A O 1
ATOM 1640 N N . ARG A 1 205 ? 25.030 -9.951 -20.933 1.00 46.62 205 ARG A N 1
ATOM 1641 C CA . ARG A 1 205 ? 26.131 -9.407 -20.116 1.00 46.62 205 ARG A CA 1
ATOM 1642 C C . ARG A 1 205 ? 27.395 -9.157 -20.953 1.00 46.62 205 ARG A C 1
ATOM 1644 O O . ARG A 1 205 ? 28.030 -10.123 -21.366 1.00 46.62 205 ARG A O 1
ATOM 1651 N N . GLN A 1 206 ? 27.848 -7.905 -21.018 1.00 50.12 206 GLN A N 1
ATOM 1652 C CA . GLN A 1 206 ? 29.272 -7.561 -21.135 1.00 50.12 206 GLN A CA 1
ATOM 1653 C C . GLN A 1 206 ? 29.599 -6.326 -20.277 1.00 50.12 206 GLN A C 1
ATOM 1655 O O . GLN A 1 206 ? 29.439 -5.195 -20.715 1.00 50.12 206 GLN A O 1
ATOM 1660 N N . SER A 1 207 ? 30.079 -6.551 -19.053 1.00 48.38 207 SER A N 1
ATOM 1661 C CA . SER A 1 207 ? 30.831 -5.566 -18.261 1.00 48.38 207 SER A CA 1
ATOM 1662 C C . SER A 1 207 ? 31.896 -6.303 -17.445 1.00 48.38 207 SER A C 1
ATOM 1664 O O . SER A 1 207 ? 31.723 -7.481 -17.107 1.00 48.38 207 SER A O 1
ATOM 1666 N N . LYS A 1 208 ? 33.044 -5.663 -17.194 1.00 56.50 208 LYS A N 1
ATOM 1667 C CA . LYS A 1 208 ? 34.192 -6.316 -16.529 1.00 56.50 208 LYS A CA 1
ATOM 1668 C C . LYS A 1 208 ? 34.151 -6.076 -15.017 1.00 56.50 208 LYS A C 1
ATOM 1670 O O . LYS A 1 208 ? 33.701 -5.035 -14.558 1.00 56.50 208 LYS A O 1
ATOM 1675 N N . GLY A 1 209 ? 34.655 -7.022 -14.220 1.00 56.16 209 GLY A N 1
ATOM 1676 C CA . GLY A 1 209 ? 34.469 -7.013 -12.756 1.00 56.16 209 GLY A CA 1
ATOM 1677 C C . GLY A 1 209 ? 34.915 -5.734 -12.026 1.00 56.16 209 GLY A C 1
ATOM 1678 O O . GLY A 1 209 ? 34.293 -5.355 -11.040 1.00 56.16 209 GLY A O 1
ATOM 1679 N N . LEU A 1 210 ? 35.939 -5.032 -12.526 1.00 55.53 210 LEU A N 1
ATOM 1680 C CA . LEU A 1 210 ? 36.423 -3.771 -11.943 1.00 55.53 210 LEU A CA 1
ATOM 1681 C C . LEU A 1 210 ? 35.425 -2.607 -12.112 1.00 55.53 210 LEU A C 1
ATOM 1683 O O . LEU A 1 210 ? 35.256 -1.786 -11.214 1.00 55.53 210 LEU A O 1
ATOM 1687 N N . GLU A 1 211 ? 34.741 -2.569 -13.254 1.00 59.22 211 GLU A N 1
ATOM 1688 C CA . GLU A 1 211 ? 33.736 -1.567 -13.625 1.00 59.22 211 GLU A CA 1
ATOM 1689 C C . GLU A 1 211 ? 32.502 -1.683 -12.717 1.00 59.22 211 GLU A C 1
ATOM 1691 O O . GLU A 1 211 ? 32.030 -0.692 -12.161 1.00 59.22 211 GLU A O 1
ATOM 1696 N N . LEU A 1 212 ? 32.070 -2.923 -12.450 1.00 59.19 212 LEU A N 1
ATOM 1697 C CA . LEU A 1 212 ? 30.988 -3.240 -11.514 1.00 59.19 212 LEU A CA 1
ATOM 1698 C C . LEU A 1 212 ? 31.282 -2.748 -10.085 1.00 59.19 212 LEU A C 1
ATOM 1700 O O . LEU A 1 212 ? 30.374 -2.270 -9.403 1.00 59.19 212 LEU A O 1
ATOM 1704 N N . VAL A 1 213 ? 32.536 -2.829 -9.619 1.00 64.62 213 VAL A N 1
ATOM 1705 C CA . VAL A 1 213 ? 32.931 -2.325 -8.289 1.00 64.62 213 VAL A CA 1
ATOM 1706 C C . VAL A 1 213 ? 32.826 -0.799 -8.228 1.00 64.62 213 VAL A C 1
ATOM 1708 O O . VAL A 1 213 ? 32.249 -0.270 -7.277 1.00 64.62 213 VAL A O 1
ATOM 1711 N N . GLN A 1 214 ? 33.314 -0.085 -9.247 1.00 66.44 214 GLN A N 1
ATOM 1712 C CA . GLN A 1 214 ? 33.207 1.379 -9.311 1.00 66.44 214 GLN A CA 1
ATOM 1713 C C . GLN A 1 214 ? 31.743 1.837 -9.397 1.00 66.44 214 GLN A C 1
ATOM 1715 O O . GLN A 1 214 ? 31.330 2.740 -8.663 1.00 66.44 214 GLN A O 1
ATOM 1720 N N . GLU A 1 215 ? 30.931 1.165 -10.216 1.00 65.56 215 GLU A N 1
ATOM 1721 C CA . GLU A 1 215 ? 29.495 1.427 -10.333 1.00 65.56 215 GLU A CA 1
ATOM 1722 C C . GLU A 1 215 ? 28.762 1.194 -8.995 1.00 65.56 215 GLU A C 1
ATOM 1724 O O . GLU A 1 215 ? 27.958 2.026 -8.560 1.00 65.56 215 GLU A O 1
ATOM 1729 N N . THR A 1 216 ? 29.095 0.105 -8.293 1.00 61.44 216 THR A N 1
ATOM 1730 C CA . THR A 1 216 ? 28.546 -0.228 -6.967 1.00 61.44 216 THR A CA 1
ATOM 1731 C C . THR A 1 216 ? 28.937 0.820 -5.922 1.00 61.44 216 THR A C 1
ATOM 1733 O O . THR A 1 216 ? 28.081 1.285 -5.169 1.00 61.44 216 THR A O 1
ATOM 1736 N N . MET A 1 217 ? 30.195 1.274 -5.897 1.00 69.88 217 MET A N 1
ATOM 1737 C CA . MET A 1 217 ? 30.639 2.349 -4.997 1.00 69.88 217 MET A CA 1
ATOM 1738 C C . MET A 1 217 ? 29.906 3.673 -5.265 1.00 69.88 217 MET A C 1
ATOM 1740 O O . MET A 1 217 ? 29.505 4.354 -4.316 1.00 69.88 217 MET A O 1
ATOM 1744 N N . GLY A 1 218 ? 29.663 4.014 -6.536 1.00 72.62 218 GLY A N 1
ATOM 1745 C CA . GLY A 1 218 ? 28.837 5.162 -6.920 1.00 72.62 218 GLY A CA 1
ATOM 1746 C C . GLY A 1 218 ? 27.396 5.038 -6.411 1.00 72.62 218 GLY A C 1
ATOM 1747 O O . GLY A 1 218 ? 26.886 5.950 -5.752 1.00 72.62 218 GLY A O 1
ATOM 1748 N N . LYS A 1 219 ? 26.761 3.879 -6.627 1.00 71.06 219 LYS A N 1
ATOM 1749 C CA . LYS A 1 219 ? 25.396 3.588 -6.151 1.00 71.06 219 LYS A CA 1
ATOM 1750 C C . LYS A 1 219 ? 25.298 3.629 -4.622 1.00 71.06 219 LYS A C 1
ATOM 1752 O O . LYS A 1 219 ? 24.359 4.228 -4.103 1.00 71.06 219 LYS A O 1
ATOM 1757 N N . ILE A 1 220 ? 26.301 3.140 -3.887 1.00 74.00 220 ILE A N 1
ATOM 1758 C CA . ILE A 1 220 ? 26.369 3.252 -2.417 1.00 74.00 220 ILE A CA 1
ATOM 1759 C C . ILE A 1 220 ? 26.384 4.720 -1.954 1.00 74.00 220 ILE A C 1
ATOM 1761 O O . ILE A 1 220 ? 25.696 5.061 -0.988 1.00 74.00 220 ILE A O 1
ATOM 1765 N N . GLN A 1 221 ? 27.119 5.617 -2.624 1.00 76.62 221 GLN A N 1
ATOM 1766 C CA . GLN A 1 221 ? 27.085 7.047 -2.279 1.00 76.62 221 GLN A CA 1
ATOM 1767 C C . GLN A 1 221 ? 25.720 7.689 -2.564 1.00 76.62 221 GLN A C 1
ATOM 1769 O O . GLN A 1 221 ? 25.256 8.517 -1.778 1.00 76.62 221 GLN A O 1
ATOM 1774 N N . ILE A 1 222 ? 25.070 7.310 -3.667 1.00 76.75 222 ILE A N 1
ATOM 1775 C CA . ILE A 1 222 ? 23.732 7.792 -4.042 1.00 76.75 222 ILE A CA 1
ATOM 1776 C C . ILE A 1 222 ? 22.689 7.329 -3.013 1.00 76.75 222 ILE A C 1
ATOM 1778 O O . ILE A 1 222 ? 21.963 8.157 -2.461 1.00 76.75 222 ILE A O 1
ATOM 1782 N N . VAL A 1 223 ? 22.682 6.039 -2.666 1.00 74.25 223 VAL A N 1
ATOM 1783 C CA . VAL A 1 223 ? 21.797 5.457 -1.643 1.00 74.25 223 VAL A CA 1
ATOM 1784 C C . VAL A 1 223 ? 21.990 6.143 -0.288 1.00 74.25 223 VAL A C 1
ATOM 1786 O O . VAL A 1 223 ? 21.006 6.552 0.325 1.00 74.25 223 VAL A O 1
ATOM 1789 N N . LYS A 1 224 ? 23.232 6.382 0.160 1.00 76.12 224 LYS A N 1
ATOM 1790 C CA . LYS A 1 224 ? 23.502 7.123 1.411 1.00 76.12 224 LYS A CA 1
ATOM 1791 C C . LYS A 1 224 ? 22.934 8.552 1.399 1.00 76.12 224 LYS A C 1
ATOM 1793 O O . LYS A 1 224 ? 22.406 8.999 2.417 1.00 76.12 224 LYS A O 1
ATOM 1798 N N . LYS A 1 225 ? 22.996 9.260 0.263 1.00 81.38 225 LYS A N 1
ATOM 1799 C CA . LYS A 1 225 ? 22.398 10.602 0.106 1.00 81.38 225 LYS A CA 1
ATOM 1800 C C . LYS A 1 225 ? 20.866 10.553 0.162 1.00 81.38 225 LYS A C 1
ATOM 1802 O O . LYS A 1 225 ? 20.263 11.386 0.838 1.00 81.38 225 LYS A O 1
ATOM 1807 N N . PHE A 1 226 ? 20.237 9.575 -0.494 1.00 77.62 226 PHE A N 1
ATOM 1808 C CA . PHE A 1 226 ? 18.780 9.407 -0.465 1.00 77.62 226 PHE A CA 1
ATOM 1809 C C . PHE A 1 226 ? 18.252 8.990 0.913 1.00 77.62 226 PHE A C 1
ATOM 1811 O O . PHE A 1 226 ? 17.273 9.580 1.368 1.00 77.62 226 PHE A O 1
ATOM 1818 N N . LEU A 1 227 ? 18.934 8.077 1.614 1.00 77.56 227 LEU A N 1
ATOM 1819 C CA . LEU A 1 227 ? 18.566 7.663 2.973 1.00 77.56 227 LEU A CA 1
ATOM 1820 C C . LEU A 1 227 ? 18.555 8.854 3.941 1.00 77.56 227 LEU A C 1
ATOM 1822 O O . LEU A 1 227 ? 17.567 9.046 4.648 1.00 77.56 227 LEU A O 1
ATOM 1826 N N . LYS A 1 228 ? 19.591 9.707 3.909 1.00 81.06 228 LYS A N 1
ATOM 1827 C CA . LYS A 1 228 ? 19.622 10.933 4.722 1.00 81.06 228 LYS A CA 1
ATOM 1828 C C . LYS A 1 228 ? 18.461 11.874 4.375 1.00 81.06 228 LYS A C 1
ATOM 1830 O O . LYS A 1 228 ? 17.698 12.261 5.254 1.00 81.06 228 LYS A O 1
ATOM 1835 N N . ALA A 1 229 ? 18.258 12.165 3.088 1.00 79.50 229 ALA A N 1
ATOM 1836 C CA . ALA A 1 229 ? 17.155 13.019 2.645 1.00 79.50 229 ALA A CA 1
ATOM 1837 C C . ALA A 1 229 ? 15.765 12.443 2.996 1.00 79.50 229 ALA A C 1
ATOM 1839 O O . ALA A 1 229 ? 14.811 13.198 3.179 1.00 79.50 229 ALA A O 1
ATOM 1840 N N . ALA A 1 230 ? 15.625 11.119 3.101 1.00 74.44 230 ALA A N 1
ATOM 1841 C CA . ALA A 1 230 ? 14.411 10.467 3.577 1.00 74.44 230 ALA A CA 1
ATOM 1842 C C . ALA A 1 230 ? 14.219 10.614 5.097 1.00 74.44 230 ALA A C 1
ATOM 1844 O O . ALA A 1 230 ? 13.096 10.882 5.520 1.00 74.44 230 ALA A O 1
ATOM 1845 N N . GLN A 1 231 ? 15.283 10.522 5.903 1.00 76.44 231 GLN A N 1
ATOM 1846 C CA . GLN A 1 231 ? 15.236 10.788 7.349 1.00 76.44 231 GLN A CA 1
ATOM 1847 C C . GLN A 1 231 ? 14.838 12.247 7.640 1.00 76.44 231 GLN A C 1
ATOM 1849 O O . GLN A 1 231 ? 13.917 12.491 8.421 1.00 76.44 231 GLN A O 1
ATOM 1854 N N . ASP A 1 232 ? 15.443 13.212 6.938 1.00 78.88 232 ASP A N 1
ATOM 1855 C CA . ASP A 1 232 ? 15.132 14.645 7.076 1.00 78.88 232 ASP A CA 1
ATOM 1856 C C . ASP A 1 232 ? 13.653 14.950 6.730 1.00 78.88 232 ASP A C 1
ATOM 1858 O O . ASP A 1 232 ? 12.969 15.718 7.419 1.00 78.88 232 ASP A O 1
ATOM 1862 N N . ARG A 1 233 ? 13.114 14.288 5.691 1.00 76.25 233 ARG A N 1
ATOM 1863 C CA . ARG A 1 233 ? 11.688 14.352 5.308 1.00 76.25 233 ARG A CA 1
ATOM 1864 C C . ARG A 1 233 ? 10.763 13.671 6.316 1.00 76.25 233 ARG A C 1
ATOM 1866 O O . ARG A 1 233 ? 9.659 14.156 6.533 1.00 76.25 233 ARG A O 1
ATOM 1873 N N . GLN A 1 234 ? 11.171 12.546 6.905 1.00 67.62 234 GLN A N 1
ATOM 1874 C CA . GLN A 1 234 ? 10.366 11.836 7.903 1.00 67.62 234 GLN A CA 1
ATOM 1875 C C . GLN A 1 234 ? 10.206 12.673 9.172 1.00 67.62 234 GLN A C 1
ATOM 1877 O O . GLN A 1 234 ? 9.078 12.853 9.625 1.00 67.62 234 GLN A O 1
ATOM 1882 N N . LYS A 1 235 ? 11.304 13.248 9.683 1.00 69.50 235 LYS A N 1
ATOM 1883 C CA . LYS A 1 235 ? 11.290 14.148 10.846 1.00 69.50 235 LYS A CA 1
ATOM 1884 C C . LYS A 1 235 ? 10.320 15.316 10.625 1.00 69.50 235 LYS A C 1
ATOM 1886 O O . LYS A 1 235 ? 9.300 15.412 11.297 1.00 69.50 235 LYS A O 1
ATOM 1891 N N . SER A 1 236 ? 10.552 16.088 9.562 1.00 66.56 236 SER A N 1
ATOM 1892 C CA . SER A 1 236 ? 9.739 17.264 9.213 1.00 66.56 236 SER A CA 1
ATOM 1893 C C . SER A 1 236 ? 8.288 16.974 8.783 1.00 66.56 236 SER A C 1
ATOM 1895 O O . SER A 1 236 ? 7.504 17.916 8.635 1.00 66.56 236 SER A O 1
ATOM 1897 N N . TYR A 1 237 ? 7.910 15.703 8.584 1.00 60.50 237 TYR A N 1
ATOM 1898 C CA . TYR A 1 237 ? 6.521 15.279 8.373 1.00 60.50 237 TYR A CA 1
ATOM 1899 C C . TYR A 1 237 ? 5.801 14.973 9.694 1.00 60.50 237 TYR A C 1
ATOM 1901 O O . TYR A 1 237 ? 4.637 15.355 9.837 1.00 60.50 237 TYR A O 1
ATOM 1909 N N . VAL A 1 238 ? 6.477 14.312 10.645 1.00 54.09 238 VAL A N 1
ATOM 1910 C CA . VAL A 1 238 ? 5.931 13.986 11.979 1.00 54.09 238 VAL A CA 1
ATOM 1911 C C . VAL A 1 238 ? 5.541 15.261 12.726 1.00 54.09 238 VAL A C 1
ATOM 1913 O O . VAL A 1 238 ? 4.428 15.341 13.238 1.00 54.09 238 VAL A O 1
ATOM 1916 N N . ASP A 1 239 ? 6.388 16.291 12.663 1.00 53.38 239 ASP A N 1
ATOM 1917 C CA . ASP A 1 239 ? 6.186 17.595 13.315 1.00 53.38 239 ASP A CA 1
ATOM 1918 C C . ASP A 1 239 ? 4.930 18.370 12.836 1.00 53.38 239 ASP A C 1
ATOM 1920 O O . ASP A 1 239 ? 4.642 19.450 13.348 1.00 53.38 239 ASP A O 1
ATOM 1924 N N . LYS A 1 240 ? 4.212 17.889 11.804 1.00 58.66 240 LYS A N 1
ATOM 1925 C CA . LYS A 1 240 ? 3.206 18.674 11.055 1.00 58.66 240 LYS A CA 1
ATOM 1926 C C . LYS A 1 240 ? 1.853 17.995 10.824 1.00 58.66 240 LYS A C 1
ATOM 1928 O O . LYS A 1 240 ? 1.008 18.581 10.152 1.00 58.66 240 LYS A O 1
ATOM 1933 N N . HIS A 1 241 ? 1.636 16.771 11.314 1.00 53.03 241 HIS A N 1
ATOM 1934 C CA . HIS A 1 241 ? 0.467 15.970 10.921 1.00 53.03 241 HIS A CA 1
ATOM 1935 C C . HIS A 1 241 ? -0.240 15.267 12.087 1.00 53.03 241 HIS A C 1
ATOM 1937 O O . HIS A 1 241 ? -0.187 14.044 12.217 1.00 53.03 241 HIS A O 1
ATOM 1943 N N . CYS A 1 242 ? -1.030 16.032 12.839 1.00 47.31 242 CYS A N 1
ATOM 1944 C CA . CYS A 1 242 ? -2.314 15.518 13.312 1.00 47.31 242 CYS A CA 1
ATOM 1945 C C . CYS A 1 242 ? -3.405 15.942 12.314 1.00 47.31 242 CYS A C 1
ATOM 1947 O O . CYS A 1 242 ? -3.299 16.998 11.688 1.00 47.31 242 CYS A O 1
ATOM 1949 N N . ARG A 1 243 ? -4.434 15.114 12.131 1.00 54.75 243 ARG A N 1
ATOM 1950 C CA . ARG A 1 243 ? -5.657 15.480 11.410 1.00 54.75 243 ARG A CA 1
ATOM 1951 C C . ARG A 1 243 ? -6.832 15.039 12.253 1.00 54.75 243 ARG A C 1
ATOM 1953 O O . ARG A 1 243 ? -6.916 13.863 12.601 1.00 54.75 243 ARG A O 1
ATOM 1960 N N . GLU A 1 244 ? -7.731 15.966 12.533 1.00 51.94 244 GLU A N 1
ATOM 1961 C CA . GLU A 1 244 ? -9.048 15.614 13.039 1.00 51.94 244 GLU A CA 1
ATOM 1962 C C . GLU A 1 244 ? -9.788 14.829 11.950 1.00 51.94 244 GLU A C 1
ATOM 1964 O O . GLU A 1 244 ? -9.651 15.095 10.751 1.00 51.94 244 GLU A O 1
ATOM 1969 N N . MET A 1 245 ? -10.500 13.792 12.375 1.00 67.00 245 MET A N 1
ATOM 1970 C CA . MET A 1 245 ? -11.305 12.945 11.508 1.00 67.00 245 MET A CA 1
ATOM 1971 C C . MET A 1 245 ? -12.720 12.974 12.058 1.00 67.00 245 MET A C 1
ATOM 1973 O O . MET A 1 245 ? -12.933 12.661 13.225 1.00 67.00 245 MET A O 1
ATOM 1977 N N . GLU A 1 246 ? -13.673 13.343 11.217 1.00 77.75 246 GLU A N 1
ATOM 1978 C CA . GLU A 1 246 ? -15.098 13.267 11.522 1.00 77.75 246 GLU A CA 1
ATOM 1979 C C . GLU A 1 246 ? -15.770 12.253 10.599 1.00 77.75 246 GLU A C 1
ATOM 1981 O O . GLU A 1 246 ? -15.213 11.873 9.562 1.00 77.75 246 GLU A O 1
ATOM 1986 N N . TYR A 1 247 ? -16.960 11.810 10.989 1.00 85.88 247 TYR A N 1
ATOM 1987 C CA . TYR A 1 247 ? -17.795 10.878 10.241 1.00 85.88 247 TYR A CA 1
ATOM 1988 C C . TYR A 1 247 ? -19.265 11.294 10.351 1.00 85.88 247 TYR A C 1
ATOM 1990 O O . TYR A 1 247 ? -19.659 11.950 11.319 1.00 85.88 247 TYR A O 1
ATOM 1998 N N . GLU A 1 248 ? -20.071 10.906 9.369 1.00 89.25 248 GLU A N 1
ATOM 1999 C CA . GLU A 1 248 ? -21.514 11.178 9.339 1.00 89.25 248 GLU A CA 1
ATOM 2000 C C . GLU A 1 248 ? -22.324 9.908 9.667 1.00 89.25 248 GLU A C 1
ATOM 2002 O O . GLU A 1 248 ? -21.799 8.795 9.667 1.00 89.25 248 GLU A O 1
ATOM 2007 N N . VAL A 1 249 ? -23.611 10.047 9.992 1.00 91.06 249 VAL A N 1
ATOM 2008 C CA . VAL A 1 249 ? -24.497 8.878 10.139 1.00 91.06 249 VAL A CA 1
ATOM 2009 C C . VAL A 1 249 ? -24.747 8.283 8.749 1.00 91.06 249 VAL A C 1
ATOM 2011 O O . VAL A 1 249 ? -24.986 9.022 7.796 1.00 91.06 249 VAL A O 1
ATOM 2014 N N . GLY A 1 250 ? -24.632 6.961 8.621 1.00 90.06 250 GLY A N 1
ATOM 2015 C CA . GLY A 1 250 ? -24.610 6.257 7.334 1.00 90.06 250 GLY A CA 1
ATOM 2016 C C . GLY A 1 250 ? -23.226 6.148 6.668 1.00 90.06 250 GLY A C 1
ATOM 2017 O O . GLY A 1 250 ? -23.091 5.414 5.687 1.00 90.06 250 GLY A O 1
ATOM 2018 N N . ASP A 1 251 ? -22.167 6.799 7.185 1.00 90.88 251 ASP A N 1
ATOM 2019 C CA . ASP A 1 251 ? -20.793 6.510 6.730 1.00 90.88 251 ASP A CA 1
ATOM 2020 C C . ASP A 1 251 ? -20.470 5.040 7.056 1.00 90.88 251 ASP A C 1
ATOM 2022 O O . ASP A 1 251 ? -20.660 4.572 8.185 1.00 90.88 251 ASP A O 1
ATOM 2026 N N . LYS A 1 252 ? -19.928 4.306 6.078 1.00 91.56 252 LYS A N 1
ATOM 2027 C CA . LYS A 1 252 ? -19.391 2.959 6.307 1.00 91.56 252 LYS A CA 1
ATOM 2028 C C . LYS A 1 252 ? -17.913 3.046 6.702 1.00 91.56 252 LYS A C 1
ATOM 2030 O O . LYS A 1 252 ? -17.117 3.767 6.092 1.00 91.56 252 LYS A O 1
ATOM 2035 N N . VAL A 1 253 ? -17.532 2.309 7.741 1.00 90.50 253 VAL A N 1
ATOM 2036 C CA . VAL A 1 253 ? -16.198 2.337 8.358 1.00 90.50 253 VAL A CA 1
ATOM 2037 C C . VAL A 1 253 ? -15.719 0.932 8.711 1.00 90.50 253 VAL A C 1
ATOM 2039 O O . VAL A 1 253 ? -16.518 0.036 8.967 1.00 90.50 253 VAL A O 1
ATOM 2042 N N . PHE A 1 254 ? -14.406 0.727 8.759 1.00 89.94 254 PHE A N 1
ATOM 2043 C CA . PHE A 1 254 ? -13.823 -0.451 9.393 1.00 89.94 254 PHE A CA 1
ATOM 2044 C C . PHE A 1 254 ? -13.458 -0.158 10.847 1.00 89.94 254 PHE A C 1
ATOM 2046 O O . PHE A 1 254 ? -12.922 0.908 11.163 1.00 89.94 254 PHE A O 1
ATOM 2053 N N . LEU A 1 255 ? -13.671 -1.152 11.705 1.00 86.50 255 LEU A N 1
ATOM 2054 C CA . LEU A 1 255 ? -13.255 -1.165 13.100 1.00 86.50 255 LEU A CA 1
ATOM 2055 C C . LEU A 1 255 ? -11.849 -1.769 13.230 1.00 86.50 255 LEU A C 1
ATOM 2057 O O . LEU A 1 255 ? -11.591 -2.877 12.758 1.00 86.50 255 LEU A O 1
ATOM 2061 N N . LYS A 1 256 ? -10.940 -1.046 13.886 1.00 83.75 256 LYS A N 1
ATOM 2062 C CA . LYS A 1 256 ? -9.555 -1.449 14.161 1.00 83.75 256 LYS A CA 1
ATOM 2063 C C . LYS A 1 256 ? -9.485 -2.555 15.218 1.00 83.75 256 LYS A C 1
ATOM 2065 O O . LYS A 1 256 ? -10.039 -2.418 16.307 1.00 83.75 256 LYS A O 1
ATOM 2070 N N . ILE A 1 257 ? -8.725 -3.610 14.932 1.00 74.19 257 ILE A N 1
ATOM 2071 C CA . ILE A 1 257 ? -8.439 -4.701 15.869 1.00 74.19 257 ILE A CA 1
ATOM 2072 C C . ILE A 1 257 ? -7.085 -4.445 16.540 1.00 74.19 257 ILE A C 1
ATOM 2074 O O . ILE A 1 257 ? -6.028 -4.578 15.921 1.00 74.19 257 ILE A O 1
ATOM 2078 N N . SER A 1 258 ? -7.103 -4.106 17.828 1.00 59.28 258 SER A N 1
ATOM 2079 C CA . SER A 1 258 ? -5.966 -4.353 18.725 1.00 59.28 258 SER A CA 1
ATOM 2080 C C . SER A 1 258 ? -5.909 -5.845 19.116 1.00 59.28 258 SER A C 1
ATOM 2082 O O . SER A 1 258 ? -6.907 -6.546 18.951 1.00 59.28 258 SER A O 1
ATOM 2084 N N . PRO A 1 259 ? -4.786 -6.373 19.645 1.00 49.41 259 PRO A N 1
ATOM 2085 C CA . PRO A 1 259 ? -4.682 -7.776 20.070 1.00 49.41 259 PRO A CA 1
ATOM 2086 C C . PRO A 1 259 ? -5.513 -8.111 21.331 1.00 49.41 259 PRO A C 1
ATOM 2088 O O . PRO A 1 259 ? -4.975 -8.398 22.400 1.00 49.41 259 PRO A O 1
ATOM 2091 N N . TRP A 1 260 ? -6.844 -8.082 21.225 1.00 48.72 260 TRP A N 1
ATOM 2092 C CA . TRP A 1 260 ? -7.761 -8.491 22.290 1.00 48.72 260 TRP A CA 1
ATOM 2093 C C . TRP A 1 260 ? -7.578 -9.983 22.602 1.00 48.72 260 TRP A C 1
ATOM 2095 O O . TRP A 1 260 ? -7.894 -10.845 21.776 1.00 48.72 260 TRP A O 1
ATOM 2105 N N . LYS A 1 261 ? -7.112 -10.303 23.816 1.00 40.06 261 LYS A N 1
ATOM 2106 C CA . LYS A 1 261 ? -7.072 -11.685 24.318 1.00 40.06 261 LYS A CA 1
ATOM 2107 C C . LYS A 1 261 ? -8.491 -12.272 24.308 1.00 40.06 261 LYS A C 1
ATOM 2109 O O . LYS A 1 261 ? -9.332 -11.847 25.089 1.00 40.06 261 LYS A O 1
ATOM 2114 N N . GLY A 1 262 ? -8.734 -13.255 23.437 1.00 42.59 262 GLY A N 1
ATOM 2115 C CA . GLY A 1 262 ? -9.960 -14.066 23.417 1.00 42.59 262 GLY A CA 1
ATOM 2116 C C . GLY A 1 262 ? -10.880 -13.900 22.201 1.00 42.59 262 GLY A C 1
ATOM 2117 O O . GLY A 1 262 ? -11.695 -14.786 21.961 1.00 42.59 262 GLY A O 1
ATOM 2118 N N . ILE A 1 263 ? -10.754 -12.842 21.385 1.00 45.78 263 ILE A N 1
ATOM 2119 C CA . ILE A 1 263 ? -11.668 -12.622 20.243 1.00 45.78 263 ILE A CA 1
ATOM 2120 C C . ILE A 1 263 ? -11.260 -13.487 19.036 1.00 45.78 263 ILE A C 1
ATOM 2122 O O . ILE A 1 263 ? -10.629 -13.033 18.083 1.00 45.78 263 ILE A O 1
ATOM 2126 N N . SER A 1 264 ? -11.624 -14.769 19.079 1.00 45.38 264 SER A N 1
ATOM 2127 C CA . SER A 1 264 ? -11.383 -15.728 17.999 1.00 45.38 264 SER A CA 1
ATOM 2128 C C . SER A 1 264 ? -12.604 -15.817 17.080 1.00 45.38 264 SER A C 1
ATOM 2130 O O . SER A 1 264 ? -13.561 -16.520 17.381 1.00 45.38 264 SER A O 1
ATOM 2132 N N . ARG A 1 265 ? -12.592 -15.056 15.976 1.00 48.53 265 ARG A N 1
ATOM 2133 C CA . ARG A 1 265 ? -13.747 -14.931 15.056 1.00 48.53 265 ARG A CA 1
ATOM 2134 C C . ARG A 1 265 ? -13.436 -15.141 13.556 1.00 48.53 265 ARG A C 1
ATOM 2136 O O . ARG A 1 265 ? -14.306 -14.924 12.729 1.00 48.53 265 ARG A O 1
ATOM 2143 N N . PHE A 1 266 ? -12.226 -15.602 13.199 1.00 44.56 266 PHE A N 1
ATOM 2144 C CA . PHE A 1 266 ? -11.811 -15.894 11.804 1.00 44.56 266 PHE A CA 1
ATOM 2145 C C . PHE A 1 266 ? -11.022 -17.214 11.628 1.00 44.56 266 PHE A C 1
ATOM 2147 O O . PHE A 1 266 ? -10.302 -17.390 10.648 1.00 44.56 266 PHE A O 1
ATOM 2154 N N . GLY A 1 267 ? -11.083 -18.143 12.591 1.00 42.97 267 GLY A N 1
ATOM 2155 C CA . GLY A 1 267 ? -10.388 -19.447 12.538 1.00 42.97 267 GLY A CA 1
ATOM 2156 C C . GLY A 1 267 ? -8.851 -19.408 12.651 1.00 42.97 267 GLY A C 1
ATOM 2157 O O . GLY A 1 267 ? -8.255 -20.379 13.104 1.00 42.97 267 GLY A O 1
ATOM 2158 N N . LYS A 1 268 ? -8.199 -18.285 12.321 1.00 48.81 268 LYS A N 1
ATOM 2159 C CA . LYS A 1 268 ? -6.762 -18.036 12.530 1.00 48.81 268 LYS A CA 1
ATOM 2160 C C . LYS A 1 268 ? -6.568 -16.979 13.629 1.00 48.81 268 LYS A C 1
ATOM 2162 O O . LYS A 1 268 ? -6.987 -15.834 13.473 1.00 48.81 268 LYS A O 1
ATOM 2167 N N . GLN A 1 269 ? -5.945 -17.361 14.746 1.00 48.75 269 GLN A N 1
ATOM 2168 C CA . GLN A 1 269 ? -5.481 -16.427 15.785 1.00 48.75 269 GLN A CA 1
ATOM 2169 C C . GLN A 1 269 ? -4.082 -15.876 15.449 1.00 48.75 269 GLN A C 1
ATOM 2171 O O . GLN A 1 269 ? -3.335 -16.476 14.679 1.00 48.75 269 GLN A O 1
ATOM 2176 N N . GLY A 1 270 ? -3.693 -14.768 16.088 1.00 58.56 270 GLY A N 1
ATOM 2177 C CA . GLY A 1 270 ? -2.298 -14.319 16.148 1.00 58.56 270 GLY A CA 1
ATOM 2178 C C . GLY A 1 270 ? -1.915 -13.171 15.207 1.00 58.56 270 GLY A C 1
ATOM 2179 O O . GLY A 1 270 ? -2.762 -12.433 14.692 1.00 58.56 270 GLY A O 1
ATOM 2180 N N . LYS A 1 271 ? -0.595 -13.001 15.030 1.00 66.25 271 LYS A N 1
ATOM 2181 C CA . LYS A 1 271 ? 0.044 -11.781 14.498 1.00 66.25 271 LYS A CA 1
ATOM 2182 C C . LYS A 1 271 ? -0.369 -11.412 13.067 1.00 66.25 271 LYS A C 1
ATOM 2184 O O . LYS A 1 271 ? -0.245 -10.250 12.706 1.00 66.25 271 LYS A O 1
ATOM 2189 N N . LEU A 1 272 ? -0.869 -12.360 12.270 1.00 71.31 272 LEU A N 1
ATOM 2190 C CA . LEU A 1 272 ? -1.136 -12.196 10.831 1.00 71.31 272 LEU A CA 1
ATOM 2191 C C . LEU A 1 272 ? -2.632 -12.071 10.469 1.00 71.31 272 LEU A C 1
ATOM 2193 O O . LEU A 1 272 ? -3.015 -12.256 9.318 1.00 71.31 272 LEU A O 1
ATOM 2197 N N . SER A 1 273 ? -3.477 -11.730 11.442 1.00 71.31 273 SER A N 1
ATOM 2198 C CA . SER A 1 273 ? -4.876 -11.332 11.219 1.00 71.31 273 SER A CA 1
ATOM 2199 C C . SER A 1 273 ? -5.001 -9.980 10.475 1.00 71.31 273 SER A C 1
ATOM 2201 O O . SER A 1 273 ? -4.039 -9.198 10.454 1.00 71.31 273 SER A O 1
ATOM 2203 N N . PRO A 1 274 ? -6.170 -9.657 9.876 1.00 75.50 274 PRO A N 1
ATOM 2204 C CA . PRO A 1 274 ? -6.453 -8.312 9.367 1.00 75.50 274 PRO A CA 1
ATOM 2205 C C . PRO A 1 274 ? -6.318 -7.259 10.480 1.00 75.50 274 PRO A C 1
ATOM 2207 O O . PRO A 1 274 ? -6.649 -7.533 11.633 1.00 75.50 274 PRO A O 1
ATOM 2210 N N . ARG A 1 275 ? -5.860 -6.040 10.157 1.00 79.94 275 ARG A N 1
ATOM 2211 C CA . ARG A 1 275 ? -5.769 -4.942 11.144 1.00 79.94 275 ARG A CA 1
ATOM 2212 C C . ARG A 1 275 ? -7.123 -4.278 11.411 1.00 79.94 275 ARG A C 1
ATOM 2214 O O . ARG A 1 275 ? -7.294 -3.662 12.461 1.00 79.94 275 ARG A O 1
ATOM 2221 N N . TYR A 1 276 ? -8.065 -4.389 10.476 1.00 85.50 276 TYR A N 1
ATOM 2222 C CA . TYR A 1 276 ? -9.412 -3.838 10.588 1.00 85.50 276 TYR A CA 1
ATOM 2223 C C . TYR A 1 276 ? -10.465 -4.831 10.053 1.00 85.50 276 TYR A C 1
ATOM 2225 O O . TYR A 1 276 ? -10.179 -5.600 9.135 1.00 85.50 276 TYR A O 1
ATOM 2233 N N . ILE A 1 277 ? -11.684 -4.784 10.600 1.00 85.06 277 ILE A N 1
ATOM 2234 C CA . ILE A 1 277 ? -12.860 -5.590 10.204 1.00 85.06 277 ILE A CA 1
ATOM 2235 C C . ILE A 1 277 ? -14.070 -4.715 9.872 1.00 85.06 277 ILE A C 1
ATOM 2237 O O . ILE A 1 277 ? -14.110 -3.540 10.228 1.00 85.06 277 ILE A O 1
ATOM 2241 N N . GLY A 1 278 ? -15.050 -5.297 9.185 1.00 83.69 278 GLY A N 1
ATOM 2242 C CA . GLY A 1 278 ? -16.161 -4.588 8.551 1.00 83.69 278 GLY A CA 1
ATOM 2243 C C . GLY A 1 278 ? -16.024 -4.604 7.019 1.00 83.69 278 GLY A C 1
ATOM 2244 O O . GLY A 1 278 ? -15.272 -5.431 6.488 1.00 83.69 278 GLY A O 1
ATOM 2245 N N . PRO A 1 279 ? -16.694 -3.691 6.298 1.00 89.50 279 PRO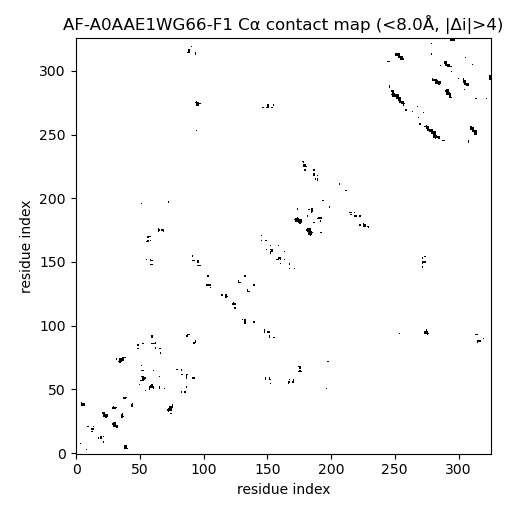 A N 1
ATOM 2246 C CA . PRO A 1 279 ? -17.245 -2.432 6.804 1.00 89.50 279 PRO A CA 1
ATOM 2247 C C . PRO A 1 279 ? -18.539 -2.585 7.621 1.00 89.50 279 PRO A C 1
ATOM 2249 O O . PRO A 1 279 ? -19.389 -3.404 7.293 1.00 89.50 279 PRO A O 1
ATOM 2252 N N . TYR A 1 280 ? -18.691 -1.738 8.638 1.00 91.12 280 TYR A N 1
ATOM 2253 C CA . TYR A 1 280 ? -19.915 -1.529 9.419 1.00 91.12 280 TYR A CA 1
ATOM 2254 C C . TYR A 1 280 ? -20.439 -0.109 9.180 1.00 91.12 280 TYR A C 1
ATOM 2256 O O . TYR A 1 280 ? -19.675 0.780 8.803 1.00 91.12 280 TYR A O 1
ATOM 2264 N N . GLU A 1 281 ? -21.731 0.114 9.390 1.00 92.75 281 GLU A N 1
ATOM 2265 C CA . GLU A 1 281 ? -22.378 1.420 9.203 1.00 92.75 281 GLU A CA 1
ATOM 2266 C C . GLU A 1 281 ? -22.444 2.202 10.521 1.00 92.75 281 GLU A C 1
ATOM 2268 O O . GLU A 1 281 ? -22.659 1.605 11.575 1.00 92.75 281 GLU A O 1
ATOM 2273 N N . ILE A 1 282 ? -22.257 3.523 10.486 1.00 92.94 282 ILE A N 1
ATOM 2274 C CA . ILE A 1 282 ? -22.458 4.384 11.660 1.00 92.94 282 ILE A CA 1
ATOM 2275 C C . ILE A 1 282 ? -23.954 4.660 11.837 1.00 92.94 282 ILE A C 1
ATOM 2277 O O . ILE A 1 282 ? -24.556 5.339 11.008 1.00 92.94 282 ILE A O 1
ATOM 2281 N N . ILE A 1 283 ? -24.529 4.181 12.943 1.00 94.12 283 ILE A N 1
ATOM 2282 C CA . ILE A 1 283 ? -25.938 4.407 13.310 1.00 94.12 283 ILE A CA 1
ATOM 2283 C C . ILE A 1 283 ? -26.114 5.773 13.989 1.00 94.12 283 ILE A C 1
ATOM 2285 O O . ILE A 1 283 ? -27.096 6.468 13.750 1.00 94.12 283 ILE A O 1
ATOM 2289 N N . GLU A 1 284 ? -25.179 6.165 14.859 1.00 92.88 284 GLU A N 1
ATOM 2290 C CA . GLU A 1 284 ? -25.338 7.343 15.720 1.00 92.88 284 GLU A CA 1
ATOM 2291 C C . GLU A 1 284 ? -23.988 7.999 16.043 1.00 92.88 284 GLU A C 1
ATOM 2293 O O . GLU A 1 284 ? -22.992 7.313 16.294 1.00 92.88 284 GLU A O 1
ATOM 2298 N N . ARG A 1 285 ? -23.955 9.336 16.098 1.00 91.88 285 ARG A N 1
ATOM 2299 C CA . ARG A 1 285 ? -22.827 10.110 16.638 1.00 91.88 285 ARG A CA 1
ATOM 2300 C C . ARG A 1 285 ? -23.087 10.422 18.116 1.00 91.88 285 ARG A C 1
ATOM 2302 O O . ARG A 1 285 ? -23.746 11.402 18.439 1.00 91.88 285 ARG A O 1
ATOM 2309 N N . ILE A 1 286 ? -22.538 9.590 19.001 1.00 86.88 286 ILE A N 1
ATOM 2310 C CA . ILE A 1 286 ? -22.684 9.684 20.468 1.00 86.88 286 ILE A CA 1
ATOM 2311 C C . ILE A 1 286 ? -21.979 10.927 21.042 1.00 86.88 286 ILE A C 1
ATOM 2313 O O . ILE A 1 286 ? -22.345 11.432 22.099 1.00 86.88 286 ILE A O 1
ATOM 2317 N N . GLY A 1 287 ? -20.953 11.435 20.355 1.00 81.31 287 GLY A N 1
ATOM 2318 C CA . GLY A 1 287 ? -20.248 12.653 20.750 1.00 81.31 287 GLY A CA 1
ATOM 2319 C C . GLY A 1 287 ? -19.283 13.152 19.672 1.00 81.31 287 GLY A C 1
ATOM 2320 O O . GLY A 1 287 ? -19.241 12.600 18.570 1.00 81.31 287 GLY A O 1
ATOM 2321 N N . PRO A 1 288 ? -18.450 14.169 19.963 1.00 77.38 288 PRO A N 1
ATOM 2322 C CA . PRO A 1 288 ? -17.524 14.721 18.973 1.00 77.38 288 PRO A CA 1
ATOM 2323 C C . PRO A 1 288 ? -16.550 13.664 18.429 1.00 77.38 288 PRO A C 1
ATOM 2325 O O . PRO A 1 288 ? -16.249 13.664 17.238 1.00 77.38 288 PRO A O 1
ATOM 2328 N N . LEU A 1 289 ? -16.117 12.722 19.273 1.00 77.50 289 LEU A N 1
ATOM 2329 C CA . LEU A 1 289 ? -15.116 11.701 18.945 1.00 77.50 289 LEU A CA 1
ATOM 2330 C C . LEU A 1 289 ? -15.632 10.257 19.110 1.00 77.50 289 LEU A C 1
ATOM 2332 O O . LEU A 1 289 ? -14.820 9.334 19.146 1.00 77.50 289 LEU A O 1
ATOM 2336 N N . ALA A 1 290 ? -16.946 10.041 19.245 1.00 84.25 290 ALA A N 1
ATOM 2337 C CA . ALA A 1 290 ? -17.531 8.731 19.553 1.00 84.25 290 ALA A CA 1
ATOM 2338 C C . ALA A 1 290 ? -18.760 8.421 18.684 1.00 84.25 290 ALA A C 1
ATOM 2340 O O . ALA A 1 290 ? -19.653 9.259 18.549 1.00 84.25 290 ALA A O 1
ATOM 2341 N N . TYR A 1 291 ? -18.807 7.209 18.127 1.00 90.12 291 TYR A N 1
ATOM 2342 C CA . TYR A 1 291 ? -19.811 6.778 17.147 1.00 90.12 291 TYR A CA 1
ATOM 2343 C C . TYR A 1 291 ? -20.280 5.345 17.442 1.00 90.12 291 TYR A C 1
ATOM 2345 O O . TYR A 1 291 ? -19.455 4.501 17.795 1.00 90.12 291 TYR A O 1
ATOM 2353 N N . ARG A 1 292 ? -21.580 5.068 17.282 1.00 91.94 292 ARG A N 1
ATOM 2354 C CA . ARG A 1 292 ? -22.173 3.721 17.365 1.00 91.94 292 ARG A CA 1
ATOM 2355 C C . ARG A 1 292 ? -22.168 3.046 15.995 1.00 91.94 292 ARG A C 1
ATOM 2357 O O . ARG A 1 292 ? -22.568 3.671 15.013 1.00 91.94 292 ARG A O 1
ATOM 2364 N N . LEU A 1 293 ? -21.777 1.774 15.942 1.00 92.44 293 LEU A N 1
ATOM 2365 C CA . LEU A 1 2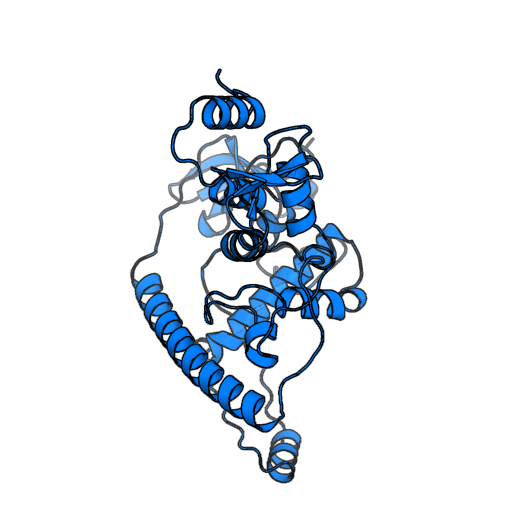93 ? -21.753 0.964 14.721 1.00 92.44 293 LEU A CA 1
ATOM 2366 C C . LEU A 1 293 ? -22.869 -0.086 14.667 1.00 92.44 293 LEU A C 1
ATOM 2368 O O . LEU A 1 293 ? -23.202 -0.705 15.673 1.00 92.44 293 LEU A O 1
ATOM 2372 N N . ALA A 1 294 ? -23.349 -0.368 13.456 1.00 91.75 294 ALA A N 1
ATOM 2373 C CA . ALA A 1 294 ? -24.129 -1.555 13.124 1.00 91.75 294 ALA A CA 1
ATOM 2374 C C . ALA A 1 294 ? -23.230 -2.804 13.143 1.00 91.75 294 ALA A C 1
ATOM 2376 O O . ALA A 1 294 ? -22.693 -3.223 12.115 1.00 91.75 294 ALA A O 1
ATOM 2377 N N . LEU A 1 295 ? -23.020 -3.368 14.335 1.00 87.06 295 LEU A N 1
ATOM 2378 C CA . LEU A 1 295 ? -22.313 -4.636 14.518 1.00 87.06 295 LEU A CA 1
ATOM 2379 C C . LEU A 1 295 ? -23.271 -5.828 14.303 1.00 87.06 295 LEU A C 1
ATOM 2381 O O . LEU A 1 295 ? -24.388 -5.793 14.820 1.00 87.06 295 LEU A O 1
ATOM 2385 N N . PRO A 1 296 ? -22.855 -6.898 13.597 1.00 84.75 296 PRO A N 1
ATOM 2386 C CA . PRO A 1 296 ? -23.667 -8.099 13.419 1.00 84.75 296 PRO A CA 1
ATOM 2387 C C . PRO A 1 296 ? -23.696 -8.958 14.697 1.00 84.75 296 PRO A C 1
ATOM 2389 O O . PRO A 1 296 ? -22.878 -8.786 15.6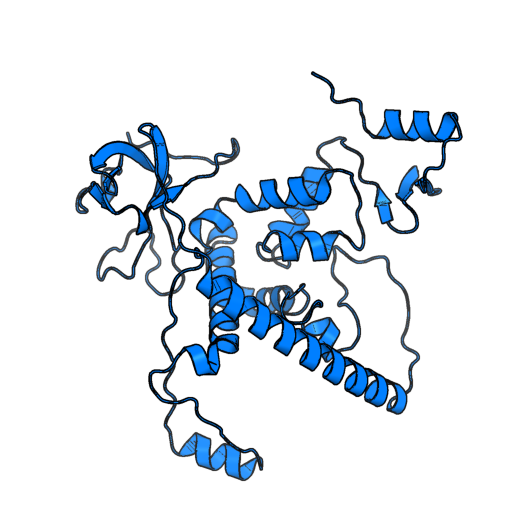10 1.00 84.75 296 PRO A O 1
ATOM 2392 N N . ALA A 1 297 ? -24.635 -9.905 14.764 1.00 79.69 297 ALA A N 1
ATOM 2393 C CA . ALA A 1 297 ? -24.951 -10.667 15.974 1.00 79.69 297 ALA A CA 1
ATOM 2394 C C . ALA A 1 297 ? -23.758 -11.439 16.576 1.00 79.69 297 ALA A C 1
ATOM 2396 O O . ALA A 1 297 ? -23.673 -11.587 17.799 1.00 79.69 297 ALA A O 1
ATOM 2397 N N . GLU A 1 298 ? -22.787 -11.875 15.767 1.00 78.81 298 GLU A N 1
ATOM 2398 C CA . GLU A 1 298 ? -21.586 -12.573 16.244 1.00 78.81 298 GLU A CA 1
ATOM 2399 C C . GLU A 1 298 ? -20.674 -11.665 17.076 1.00 78.81 298 GLU A C 1
ATOM 2401 O O . GLU A 1 298 ? -19.865 -12.174 17.857 1.00 78.81 298 GLU A O 1
ATOM 2406 N N . LEU A 1 299 ? -20.785 -10.339 16.924 1.00 75.62 299 LEU A N 1
ATOM 2407 C CA . LEU A 1 299 ? -20.019 -9.331 17.662 1.00 75.62 299 LEU A CA 1
ATOM 2408 C C . LEU A 1 299 ? -20.743 -8.777 18.898 1.00 75.62 299 LEU A C 1
ATOM 2410 O O . LEU A 1 299 ? -20.124 -8.012 19.630 1.00 75.62 299 LEU A O 1
ATOM 2414 N N . SER A 1 300 ? -21.979 -9.202 19.182 1.00 72.81 300 SER A N 1
ATOM 2415 C CA . SER A 1 300 ? -22.847 -8.728 20.289 1.00 72.81 300 SER A CA 1
ATOM 2416 C C . SER A 1 300 ? -22.222 -8.673 21.697 1.00 72.81 300 SER A C 1
ATOM 2418 O O . SER A 1 300 ? -22.734 -7.986 22.574 1.00 72.81 300 SER A O 1
ATOM 2420 N N . GLN A 1 301 ? -21.105 -9.368 21.932 1.00 75.38 301 GLN A N 1
ATOM 2421 C CA . GLN A 1 301 ? -20.323 -9.301 23.176 1.00 75.38 301 GLN A CA 1
ATOM 2422 C C . GLN A 1 301 ? -19.415 -8.058 23.289 1.00 75.38 301 GLN A C 1
ATOM 2424 O O . GLN A 1 301 ? -18.759 -7.876 24.313 1.00 75.38 301 GLN A O 1
ATOM 2429 N N . ILE A 1 302 ? -19.307 -7.244 22.238 1.00 78.19 302 ILE A N 1
ATOM 2430 C CA . ILE A 1 302 ? -18.499 -6.021 22.187 1.00 78.19 302 ILE A CA 1
ATOM 2431 C C . ILE A 1 302 ? -19.454 -4.825 22.225 1.00 78.19 302 ILE A C 1
ATOM 2433 O O . ILE A 1 302 ? -20.449 -4.810 21.504 1.00 78.19 302 ILE A O 1
ATOM 2437 N N . HIS A 1 303 ? -19.142 -3.808 23.033 1.00 82.56 303 HIS A N 1
ATOM 2438 C CA . HIS A 1 303 ? -19.878 -2.543 23.003 1.00 82.56 303 HIS A CA 1
ATOM 2439 C C . HIS A 1 303 ? -19.818 -1.908 21.607 1.00 82.56 303 HIS A C 1
ATOM 2441 O O . HIS A 1 303 ? -18.761 -1.855 20.984 1.00 82.56 303 HIS A O 1
ATOM 2447 N N . ASP A 1 304 ? -20.956 -1.411 21.135 1.00 85.94 304 ASP A N 1
ATOM 2448 C CA . ASP A 1 304 ? -21.163 -0.891 19.781 1.00 85.94 304 ASP A CA 1
ATOM 2449 C C . ASP A 1 304 ? -20.640 0.542 19.564 1.00 85.94 304 ASP A C 1
ATOM 2451 O O . ASP A 1 304 ? -20.510 0.983 18.419 1.00 85.94 304 ASP A O 1
ATOM 2455 N N . VAL A 1 305 ? -20.318 1.263 20.644 1.00 87.81 305 VAL A N 1
ATOM 2456 C CA . VAL A 1 305 ? -19.761 2.624 20.622 1.00 87.81 305 VAL A CA 1
ATOM 2457 C C . VAL A 1 305 ? -18.232 2.603 20.631 1.00 87.81 305 VAL A C 1
ATOM 2459 O O . VAL A 1 305 ? -17.608 2.103 21.567 1.00 87.81 305 VAL A O 1
ATOM 2462 N N . PHE A 1 306 ? -17.618 3.243 19.634 1.00 86.06 306 PHE A N 1
ATOM 2463 C CA . PHE A 1 306 ? -16.164 3.323 19.483 1.00 86.06 306 PHE A CA 1
ATOM 2464 C C . PHE A 1 306 ? -15.658 4.761 19.375 1.00 86.06 306 PHE A C 1
ATOM 2466 O O . PHE A 1 306 ? -16.295 5.635 18.783 1.00 86.06 306 PHE A O 1
ATOM 2473 N N . HIS A 1 307 ? -14.456 4.987 19.910 1.00 83.38 307 HIS A N 1
ATOM 2474 C CA . HIS A 1 307 ? -13.720 6.232 19.719 1.00 83.38 307 HIS A CA 1
ATOM 2475 C C . HIS A 1 307 ? -13.170 6.335 18.289 1.00 83.38 307 HIS A C 1
ATOM 2477 O O . HIS A 1 307 ? -12.720 5.345 17.709 1.00 83.38 307 HIS A O 1
ATOM 2483 N N . VAL A 1 308 ? -13.129 7.550 17.747 1.00 80.44 308 VAL A N 1
ATOM 2484 C CA . VAL A 1 308 ? -12.807 7.840 16.343 1.00 80.44 308 VAL A CA 1
ATOM 2485 C C . VAL A 1 308 ? -11.443 7.309 15.873 1.00 80.44 308 VAL A C 1
ATOM 2487 O O . VAL A 1 308 ? -11.291 6.946 14.712 1.00 80.44 308 VAL A O 1
ATOM 2490 N N . SER A 1 309 ? -10.464 7.169 16.775 1.00 79.69 309 SER A N 1
ATOM 2491 C CA . SER A 1 309 ? -9.141 6.583 16.479 1.00 79.69 309 SER A CA 1
ATOM 2492 C C . SER A 1 309 ? -9.133 5.054 16.292 1.00 79.69 309 SER A C 1
ATOM 2494 O O . SER A 1 309 ? -8.102 4.483 15.922 1.00 79.69 309 SER A O 1
ATOM 2496 N N . MET A 1 310 ? -10.266 4.388 16.535 1.00 82.19 310 MET A N 1
ATOM 2497 C CA . MET A 1 310 ? -10.504 2.980 16.197 1.00 82.19 310 MET A CA 1
ATOM 2498 C C . MET A 1 310 ? -11.257 2.813 14.867 1.00 82.19 310 MET A C 1
ATOM 2500 O O . MET A 1 310 ? -11.459 1.679 14.437 1.00 82.19 310 MET A O 1
ATOM 2504 N N . LEU A 1 311 ? -11.670 3.907 14.214 1.00 85.00 311 LEU A N 1
ATOM 2505 C CA . LEU A 1 311 ? -12.504 3.888 13.011 1.00 85.00 311 LEU A CA 1
ATOM 2506 C C . LEU A 1 311 ? -11.727 4.367 11.784 1.00 85.00 311 LEU A C 1
ATOM 2508 O O . LEU A 1 311 ? -11.101 5.428 11.805 1.00 85.00 311 LEU A O 1
ATOM 2512 N N . ARG A 1 312 ? -11.833 3.613 10.688 1.00 86.75 312 ARG A N 1
ATOM 2513 C CA . ARG A 1 312 ? -11.247 3.939 9.381 1.00 86.75 312 ARG A CA 1
ATOM 2514 C C . ARG A 1 312 ? -12.331 4.054 8.318 1.00 86.75 312 ARG A C 1
ATOM 2516 O O . ARG A 1 312 ? -13.077 3.099 8.119 1.00 86.75 312 ARG A O 1
ATOM 2523 N N . ARG A 1 313 ? -12.375 5.154 7.559 1.00 88.06 313 ARG A N 1
ATOM 2524 C CA . ARG A 1 313 ? -13.362 5.315 6.474 1.00 88.06 313 ARG A CA 1
ATOM 2525 C C . ARG A 1 313 ? -13.214 4.247 5.390 1.00 88.06 313 ARG A C 1
ATOM 2527 O O . ARG A 1 313 ? -12.137 4.104 4.808 1.00 88.06 313 ARG A O 1
ATOM 2534 N N . TYR A 1 314 ? -14.308 3.560 5.074 1.00 89.81 314 TYR A N 1
ATOM 2535 C CA . TYR A 1 314 ? -14.374 2.635 3.948 1.00 89.81 314 TYR A CA 1
ATOM 2536 C C . TYR A 1 314 ? -14.404 3.400 2.618 1.00 89.81 314 TYR A C 1
ATOM 2538 O O . TYR A 1 314 ? -15.073 4.422 2.461 1.00 89.81 314 TYR A O 1
ATOM 2546 N N . ARG A 1 315 ? -13.677 2.892 1.625 1.00 87.38 315 ARG A N 1
ATOM 2547 C CA . ARG A 1 315 ? -13.787 3.283 0.221 1.00 87.38 315 ARG A CA 1
ATOM 2548 C C . ARG A 1 315 ? -14.616 2.236 -0.503 1.00 87.38 315 ARG A C 1
ATOM 2550 O O . ARG A 1 315 ? -14.135 1.139 -0.786 1.00 87.38 315 ARG A O 1
ATOM 2557 N N . LEU A 1 316 ? -15.859 2.614 -0.789 1.00 83.88 316 LEU A N 1
ATOM 2558 C CA . LEU A 1 316 ? -16.810 1.819 -1.551 1.00 83.88 316 LEU A CA 1
ATOM 2559 C C . LEU A 1 316 ? -16.252 1.467 -2.939 1.00 83.88 316 LEU A C 1
ATOM 2561 O O . LEU A 1 316 ? -15.817 2.344 -3.691 1.00 83.88 316 LEU A O 1
ATOM 2565 N N . ASP A 1 317 ? -16.340 0.187 -3.287 1.00 81.12 317 ASP A N 1
ATOM 2566 C CA . ASP A 1 317 ? -16.237 -0.306 -4.656 1.00 81.12 317 ASP A CA 1
ATOM 2567 C C . ASP A 1 317 ? -17.418 -1.257 -4.914 1.00 81.12 317 ASP A C 1
ATOM 2569 O O . ASP A 1 317 ? -17.662 -2.132 -4.080 1.00 81.12 317 ASP A O 1
ATOM 2573 N N . PRO A 1 318 ? -18.153 -1.123 -6.035 1.00 78.31 318 PRO A N 1
ATOM 2574 C CA . PRO A 1 318 ? -19.276 -2.007 -6.354 1.00 78.31 318 PRO A CA 1
ATOM 2575 C C . PRO A 1 318 ? -18.918 -3.491 -6.523 1.00 78.31 318 PRO A C 1
ATOM 2577 O O . PRO A 1 318 ? -19.821 -4.315 -6.591 1.00 78.31 318 PRO A O 1
ATOM 2580 N N . SER A 1 319 ? -17.633 -3.853 -6.628 1.00 75.31 319 SER A N 1
ATOM 2581 C CA . SER A 1 319 ? -17.202 -5.258 -6.684 1.00 75.31 319 SER A CA 1
ATOM 2582 C C . SER A 1 319 ? -17.000 -5.917 -5.314 1.00 75.31 319 SER A C 1
ATOM 2584 O O . SER A 1 319 ? -16.712 -7.112 -5.253 1.00 75.31 319 SER A O 1
ATOM 2586 N N . HIS A 1 320 ? -17.156 -5.179 -4.212 1.00 80.12 320 HIS A N 1
ATOM 2587 C CA . HIS A 1 320 ? -17.084 -5.754 -2.873 1.00 80.12 320 HIS A CA 1
ATOM 2588 C C . HIS A 1 320 ? -18.422 -6.369 -2.454 1.00 80.12 320 HIS A C 1
ATOM 2590 O O . HIS A 1 320 ? -19.415 -5.661 -2.290 1.00 80.12 320 HIS A O 1
ATOM 2596 N N . VAL A 1 321 ? -18.422 -7.675 -2.184 1.00 69.94 321 VAL A N 1
ATOM 2597 C CA . VAL A 1 321 ? -19.531 -8.333 -1.486 1.00 69.94 321 VAL A CA 1
ATOM 2598 C C . VAL A 1 321 ? -19.486 -7.908 -0.019 1.00 69.94 321 VAL A C 1
ATOM 2600 O O . VAL A 1 321 ? -18.614 -8.340 0.733 1.00 69.94 321 VAL A O 1
ATOM 2603 N N . ILE A 1 322 ? -20.408 -7.032 0.373 1.00 67.38 322 ILE A N 1
ATOM 2604 C CA . ILE A 1 322 ? -20.682 -6.720 1.776 1.00 67.38 322 ILE A CA 1
ATOM 2605 C C . ILE A 1 322 ? -21.819 -7.646 2.202 1.00 67.38 322 ILE A C 1
ATOM 2607 O O . ILE A 1 322 ? -22.896 -7.597 1.614 1.00 67.38 322 ILE A O 1
ATOM 2611 N N . HIS A 1 323 ? -21.585 -8.488 3.206 1.00 55.72 323 HIS A N 1
ATOM 2612 C CA . HIS A 1 323 ? -22.679 -9.172 3.887 1.00 55.72 323 HIS A CA 1
ATOM 2613 C C . HIS A 1 323 ? -23.339 -8.165 4.828 1.00 55.72 323 HIS A C 1
ATOM 2615 O O . HIS A 1 323 ? -22.682 -7.647 5.732 1.00 55.72 323 HIS A O 1
ATOM 2621 N N . GLU A 1 324 ? -24.605 -7.845 4.580 1.00 42.69 324 GLU A N 1
ATOM 2622 C CA . GLU A 1 324 ? -25.380 -6.986 5.473 1.00 42.69 324 GLU A CA 1
ATOM 2623 C C . GLU A 1 324 ? -25.791 -7.779 6.728 1.00 42.69 324 GLU A C 1
ATOM 2625 O O . GLU A 1 324 ? -26.051 -8.981 6.620 1.00 42.69 324 GLU A O 1
ATOM 2630 N N . PRO A 1 325 ? -25.814 -7.151 7.920 1.00 40.75 325 PRO A N 1
ATOM 2631 C CA . PRO A 1 325 ? -26.357 -7.782 9.117 1.00 40.75 325 PRO A CA 1
ATOM 2632 C C . PRO A 1 325 ? -27.868 -7.987 8.939 1.00 40.75 325 PRO A C 1
ATOM 2634 O O . PRO A 1 325 ? -28.597 -7.018 8.723 1.00 40.75 325 PRO A O 1
ATOM 2637 N N . GLY A 1 326 ? -28.308 -9.246 9.005 1.00 33.16 326 GLY A N 1
ATOM 2638 C CA . GLY A 1 326 ? -29.723 -9.640 9.034 1.00 33.16 326 GLY A CA 1
ATOM 2639 C C . GLY A 1 326 ? -30.275 -9.776 10.447 1.00 33.16 326 GLY A C 1
ATOM 2640 O O . GLY A 1 326 ? -29.453 -9.928 11.381 1.00 33.16 326 GLY A O 1
#

Nearest PDB structures (foldseek):
  7q5b-assembly1_A  TM=4.444E-01  e=5.584E-14  Saccharomyces cerevisiae S288C
  7q5b-assembly1_B  TM=4.194E-01  e=3.955E-14  Saccharomyces cerevisiae S288C
  4bac-assembly1_A-2  TM=4.208E-01  e=1.554E-08  Human spumaretrovirus
  3s3o-assembly1_B-2  TM=7.085E-01  e=1.289E-02  Human spumaretrovirus

Solvent-accessible surface area (backbone atoms only — not comparable to full-atom values): 19885 Å² total; per-residue (Å²): 144,84,86,73,52,51,57,62,56,49,57,50,40,64,76,64,73,54,94,61,71,57,51,67,47,99,88,69,49,42,24,48,70,92,25,38,43,62,51,81,48,96,57,47,61,58,51,54,53,44,50,59,22,72,31,76,63,34,56,63,43,53,44,69,31,35,44,60,66,42,54,81,51,45,42,50,99,56,47,74,57,52,42,40,54,52,46,59,36,37,61,60,51,66,25,32,54,80,73,102,69,84,87,80,86,84,85,89,82,92,52,71,68,60,58,54,50,32,58,74,70,74,49,85,89,81,81,71,64,85,96,45,62,78,74,50,47,66,59,50,52,47,52,52,52,50,49,40,38,50,27,36,47,44,66,76,70,66,55,67,71,74,86,41,44,68,36,48,52,49,31,53,32,69,29,54,36,82,45,54,78,40,22,57,39,31,70,76,70,74,41,79,75,82,46,94,93,55,70,94,69,86,84,81,94,84,82,56,76,70,57,55,51,55,54,48,54,52,47,52,54,50,37,55,53,35,39,50,59,35,51,58,51,50,56,68,45,66,82,70,65,83,77,92,76,84,84,57,72,68,42,46,24,25,46,54,57,70,95,61,89,80,80,80,85,72,94,63,82,68,95,62,48,64,40,30,46,75,73,29,36,26,72,39,74,81,47,94,54,28,35,27,44,58,71,44,80,93,50,67,90,51,81,52,64,45,51,49,95,42,54,41,82,58,52,87,49,95,85,61,88,74,86,75,76,129

Radius of gyration: 24.06 Å; Cα contacts (8 Å, |Δi|>4): 339; chains: 1; bounding box: 66×40×64 Å

Secondary structure (DSSP, 8-state):
-----HHHHHHHHHHTT----EEE-TTS-EEETTEEE--S-TTHHHHHHHHHHHSTTT-S--HHHHHHHHTTTEE-TTHHHHHHHHHHH-HHHHHHSPPS---PPP-----HHHHHHHHHTTPPP-PPPTT-GGGGHHHHHHHHHHHHHHHHHHHHS---SGGGHHHHHHHHHTS-BTTTTB-HHHHHHSSPPP-TT-----------HHHHHHHHHHHHHHHHHHHHHHHHHHHHHHTT--------TT-EEEEE----TT---SS--STTS-SEEEEEEEEEEEETTEEEE---GGGTTS-SEEEGGGEEE----TT--PPPP-

Mean predicted aligned error: 13.99 Å

pLDDT: mean 72.74, std 15.73, range [33.16, 94.12]

InterPro domains:
  IPR001584 Integrase, catalytic core [PS50994] (121-192)
  IPR012337 Ribonuclease H-like superfamily [SSF53098] (112-189)
  IPR036397 Ribonuclease H superfamily [G3DSA:3.30.420.10] (111-197)
  IPR041588 Integrase zinc-binding domain [PF17921] (43-98)
  IPR056924 Tf2-1-like, SH3-like domain [PF24626] (250-315)